Protein AF-A0A508ALG5-F1 (afdb_monomer)

Radius of gyration: 33.24 Å; Cα contacts (8 Å, |Δi|>4): 128; chains: 1; bounding box: 52×102×68 Å

InterPro domains:
  IPR032301 Protein of unknown function DUF4844 [PF16133] (81-193)
  IPR038360 DUF4844 superfamily [G3DSA:1.20.1480.40] (72-194)

Sequence (194 aa):
MATVVACMAWTPLVLPCPDPVSAWLIEAVWRRGRSPFHHSSRSRFAARLVPVPDLMRTTLLVALFFAALLAMREGVAMEQADAPTALARFVGKDHFAEDPDGLYGGMKDPEVRAELNASVTSAADALGRARASGASDDEVLKLFQSALRSVDRDALDTEDAERVATVFEQVLEAAGLESSGGALNDWMYGFDPG

Organism: NCBI:txid1706195

Secondary structure (DSSP, 8-state):
--------------PPPPPTTSTTSSSSSS---------------------HHHHHHHHHHHHHHHHHHHHTTTT----PPPHHHHHGGGTT--TTS--TTSS----S-HHHHHHHHHHHHHHHHHHHHHHHTT--HHHHHHHHHHHHTTS-STTS-HHHHHHHHHHHHHHHHHTT-S--TTHHHHHHHSS---

Nearest PDB structures (foldseek):
  4l3u-assembly1_A  TM=9.017E-01  e=8.665E-07  Acinetobacter baumannii AYE
  8uhe-assembly1_N  TM=4.243E-01  e=1.241E+00  Synechococcus sp. PCC 7335
  7scc-assembly1_AZ  TM=3.328E-01  e=1.378E+00  Synechocystis sp. PCC 6803 substr. Kazusa
  6kgx-assembly1_DH  TM=3.242E-01  e=1.530E+00  Porphyridium purpureum
  6yx7-assembly1_LLL  TM=3.618E-01  e=2.094E+00  Nostoc sp. WR13

Solvent-accessible surface area (backbone atoms only — not comparable to full-atom values): 12461 Å² total; per-residue (Å²): 136,83,89,82,84,85,85,78,83,88,77,80,84,80,77,84,80,82,75,88,79,78,84,78,82,79,86,85,83,84,86,86,84,81,85,90,86,91,81,91,78,93,72,85,76,75,76,77,73,74,59,69,72,58,56,56,51,50,51,50,52,51,52,50,49,52,50,49,53,59,59,62,61,76,74,72,72,80,77,72,64,54,36,41,65,43,21,54,73,46,51,91,46,77,83,48,53,57,38,92,91,59,86,50,78,34,59,81,51,66,64,61,39,51,52,52,36,50,49,51,21,51,41,30,52,52,48,19,52,38,50,73,72,67,53,51,68,72,58,44,46,53,53,49,49,54,47,57,69,69,54,69,56,88,84,42,58,70,70,60,43,52,49,50,51,54,54,52,51,54,49,38,51,28,62,70,44,94,67,71,83,48,46,62,43,31,61,75,71,75,50,62,90,125

Mean predicted aligned error: 17.34 Å

Structure (mmCIF, N/CA/C/O backbone):
data_AF-A0A508ALG5-F1
#
_entry.id   AF-A0A508ALG5-F1
#
loop_
_atom_site.group_PDB
_atom_site.id
_atom_site.type_symbol
_atom_site.label_atom_id
_atom_site.label_alt_id
_atom_site.label_comp_id
_atom_site.label_asym_id
_atom_site.label_entity_id
_atom_site.label_seq_id
_atom_site.pdbx_PDB_ins_code
_atom_site.Cartn_x
_atom_site.Cartn_y
_atom_site.Cartn_z
_atom_site.occupancy
_atom_site.B_iso_or_equiv
_atom_site.auth_seq_id
_atom_site.auth_comp_id
_atom_site.auth_asym_id
_atom_site.auth_atom_id
_atom_site.pdbx_PDB_model_num
ATOM 1 N N . MET A 1 1 ? -9.525 -27.877 50.402 1.00 39.41 1 MET A N 1
ATOM 2 C CA . MET A 1 1 ? -8.111 -27.512 50.626 1.00 39.41 1 MET A CA 1
ATOM 3 C C . MET A 1 1 ? -7.805 -26.287 49.780 1.00 39.41 1 MET A C 1
ATOM 5 O O . MET A 1 1 ? -8.103 -26.321 48.598 1.00 39.41 1 MET A O 1
ATOM 9 N N . ALA A 1 2 ? -7.271 -25.249 50.431 1.00 39.75 2 ALA A N 1
ATOM 10 C CA . ALA A 1 2 ? -6.664 -24.022 49.896 1.00 39.75 2 ALA A CA 1
ATOM 11 C C . ALA A 1 2 ? -7.529 -23.057 49.053 1.00 39.75 2 ALA A C 1
ATOM 13 O O . ALA A 1 2 ? -7.533 -23.062 47.829 1.00 39.75 2 ALA A O 1
ATOM 14 N N . THR A 1 3 ? -8.179 -22.154 49.783 1.00 37.34 3 THR A N 1
ATOM 15 C CA . THR A 1 3 ? -8.504 -20.766 49.431 1.00 37.34 3 THR A CA 1
ATOM 16 C C . THR A 1 3 ? -7.246 -19.986 49.027 1.00 37.34 3 THR A C 1
ATOM 18 O O . THR A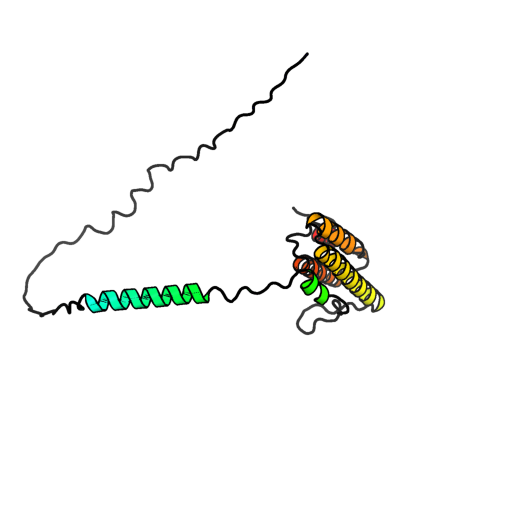 1 3 ? -6.285 -20.017 49.789 1.00 37.34 3 THR A O 1
ATOM 21 N N . VAL A 1 4 ? -7.283 -19.199 47.944 1.00 38.84 4 VAL A N 1
ATOM 22 C CA . VAL A 1 4 ? -6.571 -17.906 47.868 1.00 38.84 4 VAL A CA 1
ATOM 23 C C . VAL A 1 4 ? -7.436 -16.921 47.081 1.00 38.84 4 VAL A C 1
ATOM 25 O O . VAL A 1 4 ? -7.570 -16.996 45.865 1.00 38.84 4 VAL A O 1
ATOM 28 N N . VAL A 1 5 ? -8.050 -16.010 47.830 1.00 41.00 5 VAL A N 1
ATOM 29 C CA . VAL A 1 5 ? -8.663 -14.769 47.358 1.00 41.00 5 VAL A CA 1
ATOM 30 C C . VAL A 1 5 ? -7.528 -13.764 47.179 1.00 41.00 5 VAL A C 1
ATOM 32 O O . VAL A 1 5 ? -6.850 -13.441 48.152 1.00 41.00 5 VAL A O 1
ATOM 35 N N . ALA A 1 6 ? -7.308 -13.274 45.961 1.00 39.19 6 ALA A N 1
ATOM 36 C CA . ALA A 1 6 ? -6.403 -12.157 45.711 1.00 39.19 6 ALA A CA 1
ATOM 37 C C . ALA A 1 6 ? -7.216 -10.857 45.625 1.00 39.19 6 ALA A C 1
ATOM 39 O O . ALA A 1 6 ? -7.714 -10.474 44.570 1.00 39.19 6 ALA A O 1
ATOM 40 N N . CYS A 1 7 ? -7.354 -10.192 46.773 1.00 35.34 7 CYS A N 1
ATOM 41 C CA . CYS A 1 7 ? -7.612 -8.759 46.846 1.00 35.34 7 CYS A CA 1
ATOM 42 C C . CYS A 1 7 ? -6.318 -8.010 46.494 1.00 35.34 7 CYS A C 1
ATOM 44 O O . CYS A 1 7 ? -5.328 -8.139 47.210 1.00 35.34 7 CYS A O 1
ATOM 46 N N . MET A 1 8 ? -6.336 -7.185 45.451 1.00 36.69 8 MET A N 1
ATOM 47 C CA . MET A 1 8 ? -5.391 -6.077 45.259 1.00 36.69 8 MET A CA 1
ATOM 48 C C . MET A 1 8 ? -6.242 -4.854 44.899 1.00 36.69 8 MET A C 1
ATOM 50 O O . MET A 1 8 ? -6.849 -4.795 43.838 1.00 36.69 8 MET A O 1
ATOM 54 N N . ALA A 1 9 ? -6.635 -4.074 45.905 1.00 39.91 9 ALA A N 1
ATOM 55 C CA . ALA A 1 9 ? -5.954 -2.846 46.320 1.00 39.91 9 ALA A CA 1
ATOM 56 C C . ALA A 1 9 ? -5.929 -1.791 45.199 1.00 39.91 9 ALA A C 1
ATOM 58 O O . ALA A 1 9 ? -4.975 -1.678 44.440 1.00 39.91 9 ALA A O 1
ATOM 59 N N . TRP A 1 10 ? -7.008 -1.007 45.138 1.00 34.75 10 TRP A N 1
ATOM 60 C CA . TRP A 1 10 ? -7.044 0.289 44.468 1.00 34.75 10 TRP A CA 1
ATOM 61 C C . TRP A 1 10 ? -6.147 1.268 45.234 1.00 34.75 10 TRP A C 1
ATOM 63 O O . TRP A 1 10 ? -6.443 1.622 46.376 1.00 34.75 10 TRP A O 1
ATOM 73 N N . THR A 1 11 ? -5.057 1.712 44.618 1.00 44.62 11 THR A N 1
ATOM 74 C CA . THR A 1 11 ? -4.249 2.845 45.077 1.00 44.62 11 THR A CA 1
ATOM 75 C C . THR A 1 11 ? -4.751 4.124 44.401 1.00 44.62 11 THR A C 1
ATOM 77 O O . THR A 1 11 ? -4.656 4.241 43.180 1.00 44.62 11 THR A O 1
ATOM 80 N N . PRO A 1 12 ? -5.291 5.110 45.140 1.00 47.50 12 PRO A N 1
ATOM 81 C CA . PRO A 1 12 ? -5.581 6.415 44.562 1.00 47.50 12 PRO A CA 1
ATOM 82 C C . PRO A 1 12 ? -4.270 7.178 44.330 1.00 47.50 12 PRO A C 1
ATOM 84 O O . PRO A 1 12 ? -3.493 7.391 45.264 1.00 47.50 12 PRO A O 1
ATOM 87 N N . LEU A 1 13 ? -4.028 7.598 43.084 1.00 46.09 13 LEU A N 1
ATOM 88 C CA . LEU A 1 13 ? -2.988 8.571 42.756 1.00 46.09 13 LEU A CA 1
ATOM 89 C C . LEU A 1 13 ? -3.284 9.884 43.495 1.00 46.09 13 LEU A C 1
ATOM 91 O O . LEU A 1 13 ? -4.241 10.595 43.188 1.00 46.09 13 LEU A O 1
ATOM 95 N N . VAL A 1 14 ? -2.442 10.196 44.476 1.00 52.28 14 VAL A N 1
ATOM 96 C CA . VAL A 1 14 ? -2.377 11.497 45.138 1.00 52.28 14 VAL A CA 1
ATOM 97 C C . VAL A 1 14 ? -1.704 12.470 44.170 1.00 52.28 14 VAL A C 1
ATOM 99 O O . VAL A 1 14 ? -0.511 12.357 43.901 1.00 52.28 14 VAL A O 1
ATOM 102 N N . LEU A 1 15 ? -2.476 13.411 43.627 1.00 51.50 15 LEU A N 1
ATOM 103 C CA . LEU A 1 15 ? -1.937 14.553 42.890 1.00 51.50 15 LEU A CA 1
ATOM 104 C C . LEU A 1 15 ? -1.218 15.498 43.871 1.00 51.50 15 LEU A C 1
ATOM 106 O O . LEU A 1 15 ? -1.774 15.799 44.932 1.00 51.50 15 LEU A O 1
ATOM 110 N N . PRO A 1 16 ? -0.006 15.984 43.548 1.00 54.50 16 PRO A N 1
ATOM 111 C CA . PRO A 1 16 ? 0.695 16.946 44.385 1.00 54.50 16 PRO A CA 1
ATOM 112 C C . PRO A 1 16 ? -0.022 18.304 44.381 1.00 54.50 16 PRO A C 1
ATOM 114 O O . PRO A 1 16 ? -0.425 18.826 43.343 1.00 54.50 16 PRO A O 1
ATOM 117 N N . CYS A 1 17 ? -0.175 18.863 45.580 1.00 45.59 17 CYS A N 1
ATOM 118 C CA . CYS A 1 17 ? -0.710 20.196 45.835 1.00 45.59 17 CYS A CA 1
ATOM 119 C C . CYS A 1 17 ? 0.234 21.262 45.237 1.00 45.59 17 CYS A C 1
ATOM 121 O O . CYS A 1 17 ? 1.445 21.152 45.438 1.00 45.59 17 CYS A O 1
ATOM 123 N N . PRO A 1 18 ? -0.263 22.288 44.526 1.00 53.19 18 PRO A N 1
ATOM 124 C CA . PRO A 1 18 ? 0.585 23.378 44.057 1.00 53.19 18 PRO A CA 1
ATOM 125 C C . PRO A 1 18 ? 1.029 24.282 45.221 1.00 53.19 18 PRO A C 1
ATOM 127 O O . PRO A 1 18 ? 0.215 24.723 46.033 1.00 53.19 18 PRO A O 1
ATOM 130 N N . ASP A 1 19 ? 2.334 24.560 45.278 1.00 50.03 19 ASP A N 1
ATOM 131 C CA . ASP A 1 19 ? 2.987 25.442 46.253 1.00 50.03 19 ASP A CA 1
ATOM 132 C C . ASP A 1 19 ? 2.432 26.887 46.233 1.00 50.03 19 ASP A C 1
ATOM 134 O O . ASP A 1 19 ? 2.166 27.439 45.161 1.00 50.03 19 ASP A O 1
ATOM 138 N N . PRO A 1 20 ? 2.331 27.574 47.3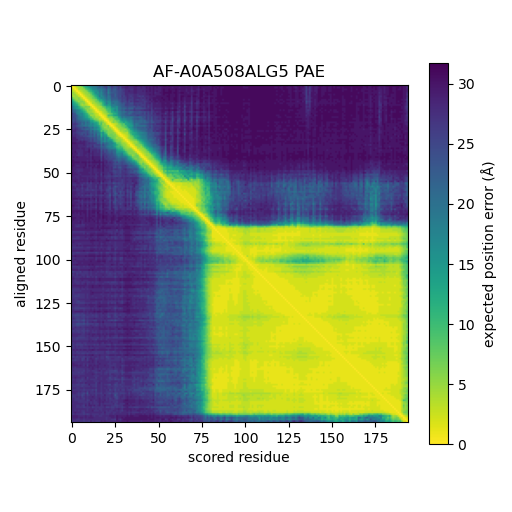90 1.00 54.03 20 PRO A N 1
ATOM 139 C CA . PRO A 1 20 ? 1.671 28.879 47.520 1.00 54.03 20 PRO A CA 1
ATOM 140 C C . PRO A 1 20 ? 2.516 30.103 47.097 1.00 54.03 20 PRO A C 1
ATOM 142 O O . PRO A 1 20 ? 2.233 31.223 47.524 1.00 54.03 20 PRO A O 1
ATOM 145 N N . VAL A 1 21 ? 3.546 29.951 46.256 1.00 53.25 21 VAL A N 1
ATOM 146 C CA . VAL A 1 21 ? 4.532 31.031 45.993 1.00 53.25 21 VAL A CA 1
ATOM 147 C C . VAL A 1 21 ? 4.315 31.787 44.666 1.00 53.25 21 VAL A C 1
ATOM 149 O O . VAL A 1 21 ? 5.018 32.747 44.369 1.00 53.25 21 VAL A O 1
ATOM 152 N N . SER A 1 22 ? 3.283 31.471 43.884 1.00 50.91 22 SER A N 1
ATOM 153 C CA . SER A 1 22 ? 2.986 32.162 42.608 1.00 50.91 22 SER A CA 1
ATOM 154 C C . SER A 1 22 ? 1.848 33.198 42.678 1.00 50.91 22 SER A C 1
ATOM 156 O O . SER A 1 22 ? 1.506 33.811 41.668 1.00 50.91 22 SER A O 1
ATOM 158 N N . ALA A 1 23 ? 1.312 33.487 43.870 1.00 45.25 23 ALA A N 1
ATOM 159 C CA . ALA A 1 23 ? 0.202 34.432 44.074 1.00 45.25 23 ALA A CA 1
ATOM 160 C C . ALA A 1 23 ? 0.605 35.921 44.241 1.00 45.25 23 ALA A C 1
ATOM 162 O O . ALA A 1 23 ? -0.246 36.745 44.566 1.00 45.25 23 ALA A O 1
ATOM 163 N N . TRP A 1 24 ? 1.871 36.300 44.017 1.00 42.25 24 TRP A N 1
ATOM 164 C CA . TRP A 1 24 ? 2.393 37.638 44.370 1.00 42.25 24 TRP A CA 1
ATOM 165 C C . TRP A 1 24 ? 2.939 38.494 43.210 1.00 42.25 24 TRP A C 1
ATOM 167 O O . TRP A 1 24 ? 3.655 39.463 43.454 1.00 42.25 24 TRP A O 1
ATOM 177 N N . LEU A 1 25 ? 2.588 38.208 41.950 1.00 40.72 25 LEU A N 1
ATOM 178 C CA . LEU A 1 25 ? 3.180 38.910 40.792 1.00 40.72 25 LEU A CA 1
ATOM 179 C C . LEU A 1 25 ? 2.199 39.606 39.828 1.00 40.72 25 LEU A C 1
ATOM 181 O O . LEU A 1 25 ? 2.563 39.872 38.687 1.00 40.72 25 LEU A O 1
ATOM 185 N N . ILE A 1 26 ? 0.989 39.977 40.278 1.00 40.00 26 ILE A N 1
ATOM 186 C CA . ILE A 1 26 ? 0.052 40.811 39.477 1.00 40.00 26 ILE A CA 1
ATOM 187 C C . ILE A 1 26 ? -0.463 42.074 40.222 1.00 40.00 26 ILE A C 1
ATOM 189 O O . ILE A 1 26 ? -1.076 42.949 39.621 1.00 40.00 26 ILE A O 1
ATOM 193 N N . GLU A 1 27 ? -0.116 42.288 41.497 1.00 39.44 27 GLU A N 1
ATOM 194 C CA . GLU A 1 27 ? -0.581 43.449 42.297 1.00 39.44 27 GLU A CA 1
ATOM 195 C C . GLU A 1 27 ? 0.350 44.691 42.275 1.00 39.44 27 GLU A C 1
ATOM 197 O O . GLU A 1 27 ? 0.218 45.590 43.103 1.00 39.44 27 GLU A O 1
ATOM 202 N N . ALA A 1 28 ? 1.288 44.805 41.324 1.00 42.00 28 ALA A N 1
ATOM 203 C CA . ALA A 1 28 ? 2.331 45.850 41.357 1.00 42.00 28 ALA A CA 1
ATOM 204 C C . ALA A 1 28 ? 2.226 46.976 40.301 1.00 42.00 28 ALA A C 1
ATOM 206 O O . ALA A 1 28 ? 3.146 47.783 40.191 1.00 42.00 28 ALA A O 1
ATOM 207 N N . VAL A 1 29 ? 1.125 47.093 39.543 1.00 45.88 29 VAL A N 1
ATOM 208 C CA . VAL A 1 29 ? 1.011 48.094 38.448 1.00 45.88 29 VAL A CA 1
ATOM 209 C C . VAL A 1 29 ? 0.006 49.234 38.714 1.00 45.88 29 VAL A C 1
ATOM 211 O O . VAL A 1 29 ? -0.039 50.190 37.948 1.00 45.88 29 VAL A O 1
ATOM 214 N N . TRP A 1 30 ? -0.748 49.245 39.824 1.00 42.19 30 TRP A N 1
ATOM 215 C CA . TRP A 1 30 ? -1.879 50.190 39.978 1.00 42.19 30 TRP A CA 1
ATOM 216 C C . TRP A 1 30 ? -1.868 51.158 41.176 1.00 42.19 30 TRP A C 1
ATOM 218 O O . TRP A 1 30 ? -2.907 51.716 41.534 1.00 42.19 30 TRP A O 1
ATOM 228 N N . ARG A 1 31 ? -0.711 51.451 41.788 1.00 45.28 31 ARG A N 1
ATOM 229 C CA . ARG A 1 31 ? -0.614 52.514 42.815 1.00 45.28 31 ARG A CA 1
ATOM 230 C C . ARG A 1 31 ? 0.615 53.410 42.667 1.00 45.28 31 ARG A C 1
ATOM 232 O O . ARG A 1 31 ? 1.579 53.271 43.411 1.00 45.28 31 ARG A O 1
ATOM 239 N N . ARG A 1 32 ? 0.530 54.423 41.801 1.00 41.50 32 ARG A N 1
ATOM 240 C CA . ARG A 1 32 ? 1.184 55.734 42.001 1.00 41.50 32 ARG A CA 1
ATOM 241 C C . ARG A 1 32 ? 0.584 56.774 41.057 1.00 41.50 32 ARG A C 1
ATOM 243 O O . ARG A 1 32 ? 0.683 56.634 39.849 1.00 41.50 32 ARG A O 1
ATOM 250 N N . GLY A 1 33 ? 0.008 57.831 41.630 1.00 35.97 33 GLY A N 1
ATOM 251 C CA . GLY A 1 33 ? -0.304 59.061 40.898 1.00 35.97 33 GLY A CA 1
ATOM 252 C C . GLY A 1 33 ? -1.623 59.721 41.293 1.00 35.97 33 GLY A C 1
ATOM 253 O O . GLY A 1 33 ? -2.580 59.680 40.530 1.00 35.97 33 GLY A O 1
ATOM 254 N N . ARG A 1 34 ? -1.685 60.367 42.466 1.00 44.44 34 ARG A N 1
ATOM 255 C CA . ARG A 1 34 ? -2.693 61.409 42.736 1.00 44.44 34 ARG A CA 1
ATOM 256 C C . ARG A 1 34 ? -2.103 62.791 42.442 1.00 44.44 34 ARG A C 1
ATOM 258 O O . ARG A 1 34 ? -1.187 63.161 43.162 1.00 44.44 34 ARG A O 1
ATOM 265 N N . SER A 1 35 ? -2.751 63.521 41.515 1.00 44.72 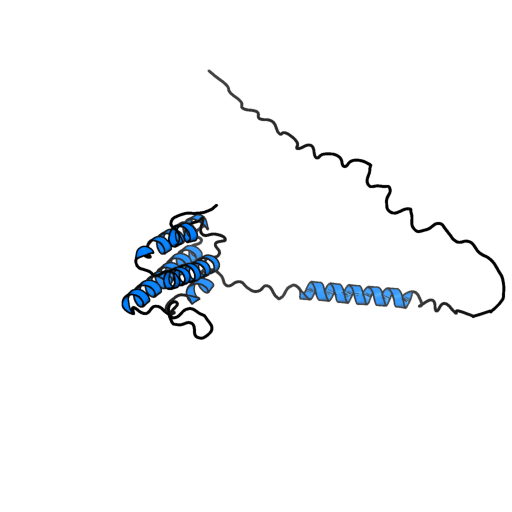35 SER A N 1
ATOM 266 C CA . SER A 1 35 ? -3.133 64.966 41.528 1.00 44.72 35 SER A CA 1
ATOM 267 C C . SER A 1 35 ? -2.031 66.036 41.757 1.00 44.72 35 SER A C 1
ATOM 269 O O . SER A 1 35 ? -0.935 65.643 42.129 1.00 44.72 35 SER A O 1
ATOM 271 N N . PRO A 1 36 ? -2.264 67.374 41.651 1.00 55.28 36 PRO A N 1
ATOM 272 C CA . PRO A 1 36 ? -3.517 68.127 41.416 1.00 55.28 36 PRO A CA 1
ATOM 273 C C . PRO A 1 36 ? -3.419 69.339 40.438 1.00 55.28 36 PRO A C 1
ATOM 275 O O . PRO A 1 36 ? -2.341 69.861 40.201 1.00 55.28 36 PRO A O 1
ATOM 278 N N . PHE A 1 37 ? -4.559 69.815 39.904 1.00 38.28 37 PHE A N 1
ATOM 279 C CA . PHE A 1 37 ? -5.080 71.208 39.959 1.00 38.28 37 PHE A CA 1
ATOM 280 C C . PHE A 1 37 ? -6.172 71.496 38.900 1.00 38.28 37 PHE A C 1
ATOM 282 O O . PHE A 1 37 ? -6.220 70.904 37.828 1.00 38.28 37 PHE A O 1
ATOM 289 N N . HIS A 1 38 ? -7.078 72.402 39.284 1.00 41.72 38 HIS A N 1
ATOM 290 C CA . HIS A 1 38 ? -8.338 72.835 38.665 1.00 41.72 38 HIS A CA 1
ATOM 291 C C . HIS A 1 38 ? -8.216 73.560 37.307 1.00 41.72 38 HIS A C 1
ATOM 293 O O . HIS A 1 38 ? -7.408 74.472 37.196 1.00 41.72 38 HIS A O 1
ATOM 299 N N . HIS A 1 39 ? -9.151 73.325 36.370 1.00 36.94 39 HIS A N 1
ATOM 300 C CA . HIS A 1 39 ? -10.143 74.335 35.943 1.00 36.94 39 HIS A CA 1
ATOM 301 C C . HIS A 1 39 ? -11.212 73.764 34.993 1.00 36.94 39 HIS A C 1
ATOM 303 O O . HIS A 1 39 ? -11.038 72.756 34.318 1.00 36.94 39 HIS A O 1
ATOM 309 N N . SER A 1 40 ?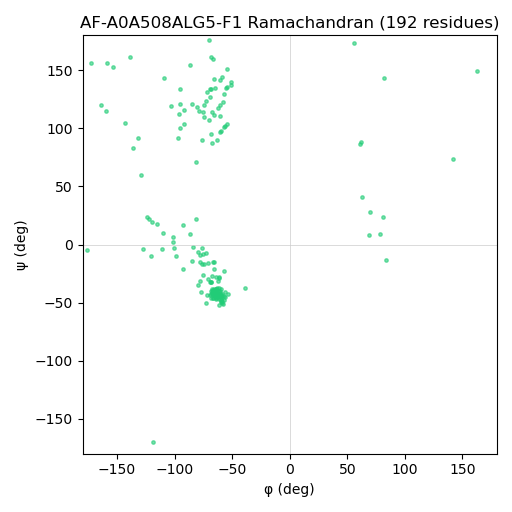 -12.350 74.449 34.996 1.00 46.16 40 SER A N 1
ATOM 310 C CA . SER A 1 40 ? -13.611 74.186 34.308 1.00 46.16 40 SER A CA 1
ATOM 311 C C . SER A 1 40 ? -13.533 73.919 32.801 1.00 46.16 40 SER A C 1
ATOM 313 O O . SER A 1 40 ? -12.937 74.704 32.069 1.00 46.16 40 SER A O 1
ATOM 315 N N . SER A 1 41 ? -14.330 72.959 32.324 1.00 44.53 41 SER A N 1
ATOM 316 C CA . SER A 1 41 ? -15.074 73.067 31.060 1.00 44.53 41 SER A CA 1
ATOM 317 C C . SER A 1 41 ? -16.234 72.076 31.064 1.00 44.53 41 SER A C 1
ATOM 319 O O . SER A 1 41 ? -16.053 70.865 31.125 1.00 44.53 41 SER A O 1
ATOM 321 N N . ARG A 1 42 ? -17.454 72.615 31.040 1.00 51.81 42 ARG A N 1
ATOM 322 C CA . ARG A 1 42 ? -18.697 71.863 30.873 1.00 51.81 42 ARG A CA 1
ATOM 323 C C . ARG A 1 42 ? -18.741 71.294 29.450 1.00 51.81 42 ARG A C 1
ATOM 325 O O . ARG A 1 42 ? -19.198 71.984 28.545 1.00 51.81 42 ARG A O 1
ATOM 332 N N . SER A 1 43 ? -18.324 70.050 29.248 1.00 51.62 43 SER A N 1
ATOM 333 C CA . SER A 1 43 ? -18.728 69.272 28.075 1.00 51.62 43 SER A CA 1
ATOM 334 C C . SER A 1 43 ? -19.909 68.393 28.475 1.00 51.62 43 SER A C 1
ATOM 336 O O . SER A 1 43 ? -19.815 67.498 29.313 1.00 51.62 43 SER A O 1
ATOM 338 N N . ARG A 1 44 ? -21.077 68.698 27.908 1.00 52.88 44 ARG A N 1
ATOM 339 C CA . ARG A 1 44 ? -22.244 67.819 27.971 1.00 52.88 44 ARG A CA 1
ATOM 340 C C . ARG A 1 44 ? -21.917 66.573 27.148 1.00 52.88 44 ARG A C 1
ATOM 342 O O . ARG A 1 44 ? -22.229 66.525 25.964 1.00 52.88 44 ARG A O 1
ATOM 349 N N . PHE A 1 45 ? -21.300 65.568 27.758 1.00 44.31 45 PHE A N 1
ATOM 350 C CA . PHE A 1 45 ? -21.391 64.214 27.233 1.00 44.31 45 PHE A CA 1
ATOM 351 C C . PHE A 1 45 ? -22.777 63.699 27.600 1.00 44.31 45 PHE A C 1
ATOM 353 O O . PHE A 1 45 ? -23.005 63.163 28.681 1.00 44.31 45 PHE A O 1
ATOM 360 N N . ALA A 1 46 ? -23.734 63.935 26.703 1.00 50.19 46 ALA A N 1
ATOM 361 C CA . ALA A 1 46 ? -24.942 63.138 26.674 1.00 50.19 46 ALA A CA 1
ATOM 362 C C . ALA A 1 46 ? -24.492 61.694 26.432 1.00 50.19 46 ALA A C 1
ATOM 364 O O . ALA A 1 46 ? -24.191 61.313 25.301 1.00 50.19 46 ALA A O 1
ATOM 365 N N . ALA A 1 47 ? -24.390 60.908 27.503 1.00 50.78 47 ALA A N 1
ATOM 366 C CA . ALA A 1 47 ? -24.392 59.465 27.389 1.00 50.78 47 ALA A CA 1
ATOM 367 C C . ALA A 1 47 ? -25.702 59.120 26.678 1.00 50.78 47 ALA A C 1
ATOM 369 O O . ALA A 1 47 ? -26.780 59.192 27.271 1.00 50.78 47 ALA A O 1
ATOM 370 N N . ARG A 1 48 ? -25.624 58.838 25.373 1.00 56.28 48 ARG A N 1
ATOM 371 C CA . ARG A 1 48 ? -26.703 58.160 24.662 1.00 56.28 48 ARG A CA 1
ATOM 372 C C . ARG A 1 48 ? -26.806 56.788 25.310 1.00 56.28 48 ARG A C 1
ATOM 374 O O . ARG A 1 48 ? -26.113 55.855 24.923 1.00 56.28 48 ARG A O 1
ATOM 381 N N . LEU A 1 49 ? -27.632 56.709 26.347 1.00 55.59 49 LEU A N 1
ATOM 382 C CA . LEU A 1 49 ? -28.197 55.465 26.827 1.00 55.59 49 LEU A CA 1
ATOM 383 C C . LEU A 1 49 ? -28.912 54.875 25.615 1.00 55.59 49 LEU A C 1
ATOM 385 O O . LEU A 1 49 ? -29.957 55.380 25.204 1.00 55.59 49 LEU A O 1
ATOM 389 N N . VAL A 1 50 ? -28.289 53.886 24.975 1.00 53.50 50 VAL A N 1
ATOM 390 C CA . VAL A 1 50 ? -28.979 53.090 23.966 1.00 53.50 50 VAL A CA 1
ATOM 391 C C . VAL A 1 50 ? -30.190 52.499 24.690 1.00 53.50 50 VAL A C 1
ATOM 393 O O . VAL A 1 50 ? -30.012 51.895 25.752 1.00 53.50 50 VAL A O 1
ATOM 396 N N . PRO A 1 51 ? -31.419 52.748 24.217 1.00 58.72 51 PRO A N 1
ATOM 397 C CA . PRO A 1 51 ? -32.607 52.276 24.902 1.00 58.72 51 PRO A CA 1
ATOM 398 C C . PRO A 1 51 ? -32.522 50.749 25.046 1.00 58.72 51 PRO A C 1
ATOM 400 O O . PRO A 1 51 ? -32.265 50.039 24.079 1.00 58.72 51 PRO A O 1
ATOM 403 N N . VAL A 1 52 ? -32.741 50.249 26.267 1.00 55.91 52 VAL A N 1
ATOM 404 C CA . VAL A 1 52 ? -32.740 48.821 26.651 1.00 55.91 52 VAL A CA 1
ATOM 405 C C . VAL A 1 52 ? -33.372 47.861 25.612 1.00 55.91 52 VAL A C 1
ATOM 407 O O . VAL A 1 52 ? -32.807 46.781 25.418 1.00 55.91 52 VAL A O 1
ATOM 410 N N . PRO A 1 53 ? -34.463 48.201 24.881 1.00 56.31 53 PRO A N 1
ATOM 411 C CA . PRO A 1 53 ? -34.997 47.330 23.825 1.00 56.31 53 PRO A CA 1
ATOM 412 C C . PRO A 1 53 ? -34.041 47.043 22.651 1.00 56.31 53 PRO A C 1
ATOM 414 O O . PRO A 1 53 ? -34.136 45.966 22.058 1.00 56.31 53 PRO A O 1
ATOM 417 N N . ASP A 1 54 ? -33.111 47.943 22.322 1.00 57.59 54 ASP A N 1
ATOM 418 C CA . ASP A 1 54 ? -32.160 47.733 21.219 1.00 57.59 54 ASP A CA 1
ATOM 419 C C . ASP A 1 54 ? -31.016 46.795 21.616 1.00 57.59 54 ASP A C 1
ATOM 421 O O . ASP A 1 54 ? -30.543 46.008 20.791 1.00 57.59 54 ASP A O 1
ATOM 425 N N . LEU A 1 55 ? -30.619 46.793 22.893 1.00 61.38 55 LEU A N 1
ATOM 426 C CA . LEU A 1 55 ? -29.605 45.865 23.390 1.00 61.38 55 LEU A CA 1
ATOM 427 C C . LEU A 1 55 ? -30.134 44.426 23.397 1.00 61.38 55 LEU A C 1
ATOM 429 O O . LEU A 1 55 ? -29.422 43.532 22.944 1.00 61.38 55 LEU A O 1
ATOM 433 N N . MET A 1 56 ? -31.385 44.214 23.832 1.00 70.75 56 MET A N 1
ATOM 434 C CA . MET A 1 56 ? -32.033 42.891 23.842 1.00 70.75 56 MET A CA 1
ATOM 435 C C . MET A 1 56 ? -32.260 42.346 22.429 1.00 70.75 56 MET A C 1
ATOM 437 O O . MET A 1 56 ? -32.040 41.163 22.186 1.00 70.75 56 MET A O 1
ATOM 441 N N . ARG A 1 57 ? -32.645 43.200 21.471 1.00 74.06 57 ARG A N 1
ATOM 442 C CA . ARG A 1 57 ? -32.752 42.801 20.058 1.00 74.06 57 ARG A CA 1
ATOM 443 C C . ARG A 1 57 ? -31.403 42.427 19.469 1.00 74.06 57 ARG A C 1
ATOM 445 O O . ARG A 1 57 ? -31.305 41.407 18.801 1.00 74.06 57 ARG A O 1
ATOM 452 N N . THR A 1 58 ? -30.368 43.212 19.743 1.00 74.50 58 THR A N 1
ATOM 453 C CA . THR A 1 58 ? -29.023 42.927 19.231 1.00 74.50 58 THR A CA 1
ATOM 454 C C . THR A 1 58 ? -28.469 41.638 19.836 1.00 74.50 58 THR A C 1
ATOM 456 O O . THR A 1 58 ? -27.933 40.811 19.106 1.00 74.50 58 THR A O 1
ATOM 459 N N . THR A 1 59 ? -28.667 41.401 21.138 1.00 78.88 59 THR A N 1
ATOM 460 C CA . THR A 1 59 ? -28.274 40.124 21.766 1.00 78.88 59 THR A CA 1
ATOM 461 C C . THR A 1 59 ? -29.073 38.946 21.222 1.00 78.88 59 THR A C 1
ATOM 463 O O . THR A 1 59 ? -28.477 37.908 20.952 1.00 78.88 59 THR A O 1
ATOM 466 N N . LEU A 1 60 ? -30.381 39.100 20.993 1.00 83.31 60 LEU A N 1
ATOM 467 C CA . LEU A 1 60 ? -31.200 38.050 20.386 1.00 83.31 60 LEU A CA 1
ATOM 468 C C . LEU A 1 60 ? -30.751 37.747 18.949 1.00 83.31 60 LEU A C 1
ATOM 470 O O . LEU A 1 60 ? -30.619 36.586 18.590 1.00 83.31 60 LEU A O 1
ATOM 474 N N . LEU A 1 61 ? -30.471 38.770 18.137 1.00 84.94 61 LEU A N 1
ATOM 475 C CA . LEU A 1 61 ? -30.003 38.600 16.759 1.00 84.94 61 LEU A CA 1
ATOM 476 C C . LEU A 1 61 ? -28.620 37.948 16.700 1.00 84.94 61 LEU A C 1
ATOM 478 O O . LEU A 1 61 ? -28.409 37.062 15.878 1.00 84.94 61 LEU A O 1
ATOM 482 N N . VAL A 1 62 ? -27.701 38.328 17.590 1.00 85.06 62 VAL A N 1
ATOM 483 C CA . VAL A 1 62 ? -26.379 37.692 17.692 1.00 85.06 62 VAL A CA 1
ATOM 484 C C . VAL A 1 62 ? -26.509 36.242 18.159 1.00 85.06 62 VAL A C 1
ATOM 486 O O . VAL A 1 62 ? -25.874 35.366 17.580 1.00 85.06 62 VAL A O 1
ATOM 489 N N . ALA A 1 63 ? -27.361 35.962 19.149 1.00 85.88 63 ALA A N 1
ATOM 490 C CA . ALA A 1 63 ? -27.612 34.601 19.620 1.00 85.88 63 ALA A CA 1
ATOM 491 C C . ALA A 1 63 ? -28.270 33.728 18.539 1.00 85.88 63 ALA A C 1
ATOM 493 O O . ALA A 1 63 ? -27.868 32.583 18.359 1.00 85.88 63 ALA A O 1
ATOM 494 N N . LEU A 1 64 ? -29.230 34.270 17.782 1.00 86.06 64 LEU A N 1
ATOM 495 C CA . LEU A 1 64 ? -29.878 33.581 16.662 1.00 86.06 64 LEU A CA 1
ATOM 496 C C . LEU A 1 64 ? -28.910 33.347 15.501 1.00 86.06 64 LEU A C 1
ATOM 498 O O . LEU A 1 64 ? -28.922 32.270 14.916 1.00 86.06 64 LEU A O 1
ATOM 502 N N . PHE A 1 65 ? -28.044 34.312 15.193 1.00 83.75 65 PHE A N 1
ATOM 503 C CA . PHE A 1 65 ? -26.992 34.145 14.193 1.00 83.75 65 PHE A CA 1
ATOM 504 C C . PHE A 1 65 ? -25.983 33.074 14.620 1.00 83.75 65 PHE A C 1
ATOM 506 O O . PHE A 1 65 ? -25.638 32.208 13.825 1.00 83.75 65 PHE A O 1
ATOM 513 N N . PHE A 1 66 ? -25.563 33.068 15.888 1.00 81.25 66 PHE A N 1
ATOM 514 C CA . PHE A 1 66 ? -24.652 32.052 16.415 1.00 81.25 66 PHE A CA 1
ATOM 515 C C . PHE A 1 66 ? -25.301 30.659 16.458 1.00 81.25 66 PHE A C 1
ATOM 517 O O . PHE A 1 66 ? -24.667 29.676 16.090 1.00 81.25 66 PHE A O 1
ATOM 524 N N . ALA A 1 67 ? -26.581 30.568 16.828 1.00 82.62 67 ALA A N 1
ATOM 525 C CA . ALA A 1 67 ? -27.354 29.328 16.758 1.00 82.62 67 ALA A CA 1
ATOM 526 C C . ALA A 1 67 ? -27.530 28.840 15.310 1.00 82.62 67 ALA A C 1
ATOM 528 O O . ALA A 1 67 ? -27.414 27.646 15.058 1.00 82.62 67 ALA A O 1
ATOM 529 N N . ALA A 1 68 ? -27.735 29.748 14.350 1.00 79.75 68 ALA A N 1
ATOM 530 C CA . ALA A 1 68 ? -27.777 29.415 12.929 1.00 79.75 68 ALA A CA 1
ATOM 531 C C . ALA A 1 68 ? -26.409 28.938 12.409 1.00 79.75 68 ALA A C 1
ATOM 533 O O . ALA A 1 68 ? -26.360 27.968 11.662 1.00 79.75 68 ALA A O 1
ATOM 534 N N . LEU A 1 69 ? -25.298 29.545 12.847 1.00 75.81 69 LEU A N 1
ATOM 535 C CA . LEU A 1 69 ? -23.943 29.071 12.531 1.00 75.81 69 LEU A CA 1
ATOM 536 C C . LEU A 1 69 ? -23.665 27.677 13.114 1.00 75.81 69 LEU A C 1
ATOM 538 O O . LEU A 1 69 ? -23.052 26.849 12.448 1.00 75.81 69 LEU A O 1
ATOM 542 N N . LEU A 1 70 ? -24.128 27.404 14.338 1.00 73.94 70 LEU A N 1
ATOM 543 C CA . LEU A 1 70 ? -24.022 26.077 14.951 1.00 73.94 70 LEU A CA 1
ATOM 544 C C . LEU A 1 70 ? -24.905 25.046 14.234 1.00 73.94 70 LEU A C 1
ATOM 546 O O . LEU A 1 70 ? -24.454 23.927 14.022 1.00 73.94 70 LEU A O 1
ATOM 550 N N . ALA A 1 71 ? -26.109 25.426 13.798 1.00 71.00 71 ALA A N 1
ATOM 551 C CA . ALA A 1 71 ? -26.996 24.560 13.019 1.00 71.00 71 ALA A CA 1
ATOM 552 C C . ALA A 1 71 ? -26.461 24.289 11.600 1.00 71.00 71 ALA A C 1
ATOM 554 O O . ALA A 1 71 ? -26.643 23.200 11.071 1.00 71.00 71 ALA A O 1
ATOM 555 N N . MET A 1 72 ? -25.745 25.243 10.993 1.00 69.94 72 MET A N 1
ATOM 556 C CA . MET A 1 72 ? -25.073 25.055 9.698 1.00 69.94 72 MET A CA 1
ATOM 557 C C . MET A 1 72 ? -23.790 24.216 9.779 1.00 69.94 72 MET A C 1
ATOM 559 O O . MET A 1 72 ? -23.234 23.852 8.744 1.00 69.94 72 MET A O 1
ATOM 563 N N . ARG A 1 73 ? -23.311 23.891 10.986 1.00 61.84 73 ARG A N 1
ATOM 564 C CA . ARG A 1 73 ? -22.146 23.018 11.186 1.00 61.84 73 ARG A CA 1
ATOM 565 C C . ARG A 1 73 ? -22.476 21.534 10.962 1.00 61.84 73 ARG A C 1
ATOM 567 O O . ARG A 1 73 ? -21.563 20.744 10.733 1.00 61.84 73 ARG A O 1
ATOM 574 N N . GLU A 1 74 ? -23.7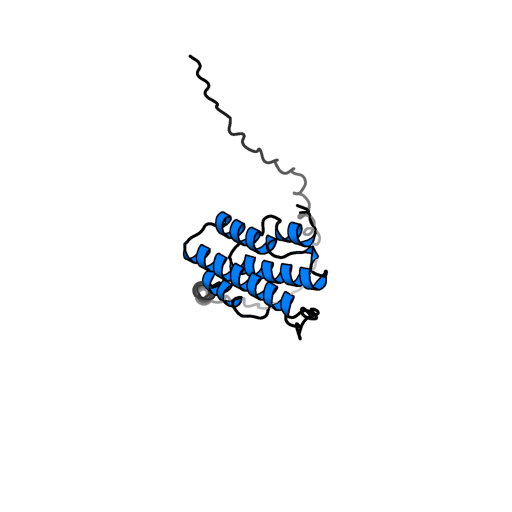53 21.159 10.960 1.00 57.78 74 GLU A N 1
ATOM 575 C CA . GLU A 1 74 ? -24.221 19.824 10.574 1.00 57.78 74 GLU A CA 1
ATOM 576 C C . GLU A 1 74 ? -24.317 19.717 9.042 1.00 57.78 74 GLU A C 1
ATOM 578 O O . GLU A 1 74 ? -25.401 19.743 8.468 1.00 57.78 74 GLU A O 1
ATOM 583 N N . GLY A 1 75 ? -23.184 19.672 8.336 1.00 54.91 75 GLY A N 1
ATOM 584 C CA . GLY A 1 75 ? -23.253 19.582 6.869 1.00 54.91 75 GLY A CA 1
ATOM 585 C C . GLY A 1 75 ? -21.954 19.448 6.088 1.00 54.91 75 GLY A C 1
ATOM 586 O O . GLY A 1 75 ? -22.009 19.257 4.879 1.00 54.91 75 GLY A O 1
ATOM 587 N N . VAL A 1 76 ? -20.791 19.506 6.736 1.00 46.16 76 VAL A N 1
ATOM 588 C CA . VAL A 1 76 ? -19.521 19.148 6.086 1.00 46.16 76 VAL A CA 1
ATOM 589 C C . VAL A 1 76 ? -18.789 18.152 6.973 1.00 46.16 76 VAL A C 1
ATOM 591 O O . VAL A 1 76 ? -17.687 18.396 7.455 1.00 46.16 76 VAL A O 1
ATOM 594 N N . ALA A 1 77 ? -19.425 17.009 7.226 1.00 45.50 77 ALA A N 1
ATOM 595 C CA . ALA A 1 77 ? -18.623 15.811 7.380 1.00 45.50 77 ALA A CA 1
ATOM 596 C C . ALA A 1 77 ? -18.016 15.578 5.994 1.00 45.50 77 ALA A C 1
ATOM 598 O O . ALA A 1 77 ? -18.750 15.322 5.041 1.00 45.50 77 ALA A O 1
ATOM 599 N N . MET A 1 78 ? -16.698 15.748 5.851 1.00 43.22 78 MET A N 1
ATOM 600 C CA . MET A 1 78 ? -16.001 15.039 4.786 1.00 43.22 78 MET A CA 1
ATOM 601 C C . MET A 1 78 ? -16.357 13.574 5.001 1.00 43.22 78 MET A C 1
ATOM 603 O O . MET A 1 78 ? -15.899 12.967 5.966 1.00 43.22 78 MET A O 1
ATOM 607 N N . GLU A 1 79 ? -17.261 13.059 4.177 1.00 47.38 79 GLU A N 1
ATOM 608 C CA . GLU A 1 79 ? -17.566 11.644 4.123 1.00 47.38 79 GLU A CA 1
ATOM 609 C C . GLU A 1 79 ? -16.256 10.967 3.727 1.00 47.38 79 GLU A C 1
ATOM 611 O O . GLU A 1 79 ? -15.843 11.002 2.567 1.00 47.38 79 GLU A O 1
ATOM 616 N N . GLN A 1 80 ? -15.512 10.475 4.721 1.00 56.09 80 GLN A N 1
ATOM 617 C CA . GLN A 1 80 ? -14.410 9.579 4.435 1.00 56.09 80 GLN A CA 1
ATOM 618 C C . GLN A 1 80 ? -15.049 8.368 3.779 1.00 56.09 80 GLN A C 1
ATOM 620 O O . GLN A 1 80 ? -15.929 7.738 4.368 1.00 56.09 80 GLN A O 1
ATOM 625 N N . ALA A 1 81 ? -14.667 8.120 2.526 1.00 70.44 81 ALA A N 1
ATOM 626 C CA . ALA A 1 81 ? -15.135 6.959 1.796 1.00 70.44 81 ALA A CA 1
ATOM 627 C C . ALA A 1 81 ? -14.908 5.719 2.665 1.00 70.44 81 ALA A C 1
ATOM 629 O O . ALA A 1 81 ? -13.853 5.592 3.293 1.00 70.44 81 ALA A O 1
ATOM 630 N N . ASP A 1 82 ? -15.893 4.821 2.711 1.00 90.12 82 ASP A N 1
ATOM 631 C CA . ASP A 1 82 ? -15.706 3.546 3.392 1.00 90.12 82 ASP A CA 1
ATOM 632 C C . ASP A 1 82 ? -14.459 2.826 2.845 1.00 90.12 82 ASP A C 1
ATOM 634 O O . ASP A 1 82 ? -14.059 3.018 1.692 1.00 90.12 82 ASP A O 1
ATOM 638 N N . ALA A 1 83 ? -13.808 2.019 3.687 1.00 94.12 83 ALA A N 1
ATOM 639 C CA . ALA A 1 83 ? -12.535 1.395 3.332 1.00 94.12 83 ALA A CA 1
ATOM 640 C C . ALA A 1 83 ? -12.581 0.598 2.007 1.00 94.12 83 ALA A C 1
ATOM 642 O O . ALA A 1 83 ? -11.662 0.750 1.201 1.00 94.12 83 ALA A O 1
ATOM 643 N N . PRO A 1 84 ? -13.628 -0.201 1.700 1.00 95.19 84 PRO A N 1
ATOM 644 C CA . PRO A 1 84 ? -13.760 -0.840 0.387 1.00 95.19 84 PRO A CA 1
ATOM 645 C C . PRO A 1 84 ? -13.743 0.153 -0.786 1.00 95.19 84 PRO A C 1
ATOM 647 O O . PRO A 1 84 ? -13.025 -0.063 -1.766 1.00 95.19 84 PRO A O 1
ATOM 650 N N . THR A 1 85 ? -14.487 1.254 -0.682 1.00 96.12 85 THR A N 1
ATOM 651 C CA . THR A 1 85 ? -14.537 2.305 -1.708 1.00 96.12 85 THR A CA 1
ATOM 652 C C . THR A 1 85 ? -13.195 3.022 -1.836 1.00 96.12 85 THR A C 1
ATOM 654 O O . THR A 1 85 ? -12.723 3.264 -2.950 1.00 96.12 85 THR A O 1
ATOM 657 N N . ALA A 1 86 ? -12.539 3.324 -0.714 1.00 96.56 86 ALA A N 1
ATOM 658 C CA . ALA A 1 86 ? -11.216 3.938 -0.703 1.00 96.56 86 ALA A CA 1
ATOM 659 C C . ALA A 1 86 ? -10.157 3.023 -1.343 1.00 96.56 86 ALA A C 1
ATOM 661 O O . ALA A 1 86 ? -9.345 3.493 -2.139 1.00 96.56 86 ALA A O 1
ATOM 662 N N . LEU A 1 87 ? -10.184 1.718 -1.059 1.00 97.38 87 LEU A N 1
ATOM 663 C CA . LEU A 1 87 ? -9.226 0.737 -1.584 1.00 97.38 87 LEU A CA 1
ATOM 664 C C . LEU A 1 87 ? -9.415 0.448 -3.080 1.00 97.38 87 LEU A C 1
ATOM 666 O O . LEU A 1 87 ? -8.432 0.224 -3.790 1.00 97.38 87 LEU A O 1
ATOM 670 N N . ALA A 1 88 ? -10.639 0.552 -3.603 1.00 96.00 88 ALA A N 1
ATOM 671 C CA . ALA A 1 88 ? -10.908 0.385 -5.034 1.00 96.00 88 ALA A CA 1
ATOM 672 C C . ALA A 1 88 ? -10.099 1.359 -5.916 1.00 96.00 88 ALA A C 1
ATOM 674 O O . ALA A 1 88 ? -9.836 1.070 -7.083 1.00 96.00 88 ALA A O 1
ATOM 675 N N . ARG A 1 89 ? -9.636 2.493 -5.365 1.00 95.69 89 ARG A N 1
ATOM 676 C CA . ARG A 1 89 ? -8.812 3.468 -6.095 1.00 95.69 89 ARG A CA 1
ATOM 677 C C . ARG A 1 89 ? -7.423 2.949 -6.472 1.00 95.69 89 ARG A C 1
ATOM 679 O O . ARG A 1 89 ? -6.773 3.622 -7.269 1.00 95.69 89 ARG A O 1
ATOM 686 N N . PHE A 1 90 ? -6.949 1.849 -5.887 1.00 97.06 90 PHE A N 1
ATOM 687 C CA . PHE A 1 90 ? -5.626 1.283 -6.173 1.00 97.06 90 PHE A CA 1
ATOM 688 C C . PHE A 1 90 ? -5.653 0.213 -7.266 1.00 97.06 90 PHE A C 1
ATOM 690 O O . PHE A 1 90 ? -4.633 -0.044 -7.900 1.00 97.06 90 PHE A O 1
ATOM 697 N N . VAL A 1 91 ? -6.811 -0.389 -7.517 1.00 91.44 91 VAL A N 1
ATOM 698 C CA . VAL A 1 91 ? -6.960 -1.500 -8.458 1.00 91.44 91 VAL A CA 1
ATOM 699 C C . VAL A 1 91 ? -6.758 -1.016 -9.892 1.00 91.44 91 VAL A C 1
ATOM 701 O O . VAL A 1 91 ? -7.406 -0.067 -10.336 1.00 91.44 91 VAL A O 1
ATOM 704 N N . GLY A 1 92 ? -5.854 -1.673 -10.624 1.00 87.94 92 GLY A N 1
ATOM 705 C CA . GLY A 1 92 ? -5.631 -1.417 -12.052 1.00 87.94 92 GLY A CA 1
ATOM 706 C C . GLY A 1 92 ? -4.990 -0.064 -12.385 1.00 87.94 92 GLY A C 1
ATOM 707 O O . GLY A 1 92 ? -4.901 0.287 -13.562 1.00 87.94 92 GLY A O 1
ATOM 708 N N . LYS A 1 93 ? -4.544 0.695 -11.379 1.00 93.81 93 LYS A N 1
ATOM 709 C CA . LYS A 1 93 ? -3.709 1.883 -11.578 1.00 93.81 93 LYS A CA 1
ATOM 710 C C . LYS A 1 93 ? -2.240 1.503 -11.640 1.00 93.81 93 LYS A C 1
ATOM 712 O O . LYS A 1 93 ? -1.822 0.510 -11.054 1.00 93.81 93 LYS A O 1
ATOM 717 N N . ASP A 1 94 ? -1.478 2.343 -12.324 1.00 97.25 94 ASP A N 1
ATOM 718 C CA . ASP A 1 94 ? -0.031 2.239 -12.371 1.00 97.25 94 ASP A CA 1
ATOM 719 C C . ASP A 1 94 ? 0.599 3.163 -11.326 1.00 97.25 94 ASP A C 1
ATOM 721 O O . ASP A 1 94 ? 0.689 4.376 -11.516 1.00 97.25 94 ASP A O 1
ATOM 725 N N . HIS A 1 95 ? 0.989 2.586 -10.194 1.00 97.12 95 HIS A N 1
ATOM 726 C CA . HIS A 1 95 ? 1.528 3.310 -9.038 1.00 97.12 95 HIS A CA 1
ATOM 727 C C . HIS A 1 95 ? 3.028 3.582 -9.145 1.00 97.12 95 HIS A C 1
ATOM 729 O O . HIS A 1 95 ? 3.556 4.415 -8.403 1.00 97.12 95 HIS A O 1
ATOM 735 N N . PHE A 1 96 ? 3.692 2.905 -10.083 1.00 97.75 96 PHE A N 1
ATOM 736 C CA . PHE A 1 96 ? 5.142 2.915 -10.280 1.00 97.75 96 PHE A CA 1
ATOM 737 C C . PHE A 1 96 ? 5.540 3.540 -11.627 1.00 97.75 96 PHE A C 1
ATOM 739 O O . PHE A 1 96 ? 6.657 3.359 -12.110 1.00 97.75 96 PHE A O 1
ATOM 746 N N . ALA A 1 97 ? 4.618 4.283 -12.244 1.00 96.81 97 ALA A N 1
ATOM 747 C CA . ALA A 1 97 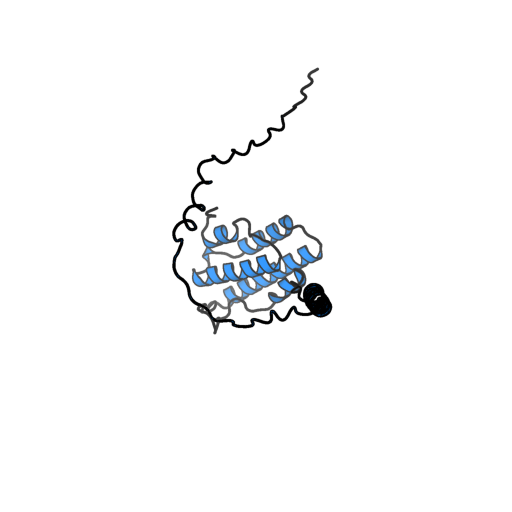? 4.928 5.207 -13.323 1.00 96.81 97 ALA A CA 1
ATOM 748 C C . ALA A 1 97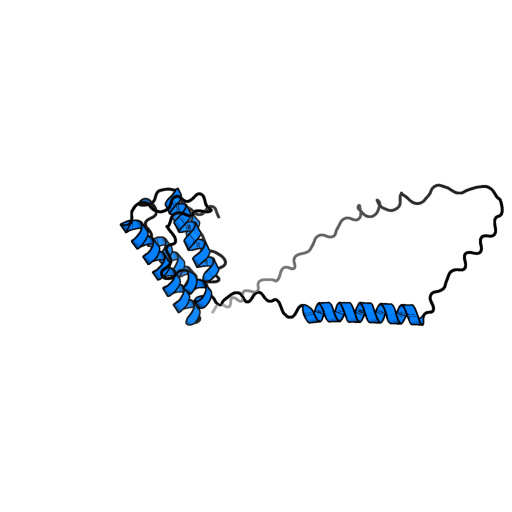 ? 5.789 6.376 -12.823 1.00 96.81 97 ALA A C 1
ATOM 750 O O . ALA A 1 97 ? 5.800 6.682 -11.632 1.00 96.81 97 ALA A O 1
ATOM 751 N N . GLU A 1 98 ? 6.478 7.036 -13.755 1.00 95.81 98 GLU A N 1
ATOM 752 C CA . GLU A 1 98 ? 7.118 8.324 -13.490 1.00 95.81 98 GLU A CA 1
ATOM 753 C C . GLU A 1 98 ? 6.079 9.309 -12.952 1.00 95.81 98 GLU A C 1
ATOM 755 O O . GLU A 1 98 ? 4.963 9.396 -13.477 1.00 95.81 98 GLU A O 1
ATOM 760 N N . ASP A 1 99 ? 6.453 10.025 -11.897 1.00 91.94 99 ASP A N 1
ATOM 761 C CA . ASP A 1 99 ? 5.634 11.082 -11.329 1.00 91.94 99 ASP A CA 1
ATOM 762 C C . ASP A 1 99 ? 6.027 12.416 -11.983 1.00 91.94 99 ASP A C 1
ATOM 764 O O . ASP A 1 99 ? 7.075 12.966 -11.639 1.00 91.94 99 ASP A O 1
ATOM 768 N N . PRO A 1 100 ? 5.230 12.953 -12.930 1.00 88.62 100 PRO A N 1
ATOM 769 C CA . PRO A 1 100 ? 5.598 14.167 -13.658 1.00 88.62 100 PRO A CA 1
ATOM 770 C C . PRO A 1 100 ? 5.651 15.406 -12.755 1.00 88.62 100 PRO A C 1
ATOM 772 O O . PRO A 1 100 ? 6.301 16.390 -13.110 1.00 88.62 100 PRO A O 1
ATOM 775 N N . ASP A 1 101 ? 4.970 15.358 -11.607 1.00 92.56 101 ASP A N 1
ATOM 776 C CA . ASP A 1 101 ? 4.914 16.438 -10.623 1.00 92.56 101 ASP A CA 1
ATOM 777 C C . ASP A 1 101 ? 5.861 16.179 -9.430 1.00 92.56 101 ASP A C 1
ATOM 779 O O . ASP A 1 101 ? 5.977 17.019 -8.532 1.00 92.56 101 ASP A O 1
ATOM 783 N N . GLY A 1 102 ? 6.544 15.027 -9.413 1.00 90.00 102 GLY A N 1
ATOM 784 C CA . GLY A 1 102 ? 7.376 14.544 -8.315 1.00 90.00 102 GLY A CA 1
ATOM 785 C C . GLY A 1 102 ? 8.849 14.341 -8.681 1.00 90.00 102 GLY A C 1
ATOM 786 O O . GLY A 1 102 ? 9.333 14.759 -9.729 1.00 90.00 102 GLY A O 1
ATOM 787 N N . LEU A 1 103 ? 9.586 13.711 -7.760 1.00 91.88 103 LEU A N 1
ATOM 788 C CA . LEU A 1 103 ? 10.994 13.333 -7.957 1.00 91.88 103 LEU A CA 1
ATOM 789 C C . LEU A 1 103 ? 11.168 11.866 -8.360 1.00 91.88 103 LEU A C 1
ATOM 791 O O . LEU A 1 103 ? 12.273 11.478 -8.720 1.00 91.88 103 LEU A O 1
ATOM 795 N N . TYR A 1 104 ? 10.097 11.070 -8.288 1.00 95.88 104 TYR A N 1
ATOM 796 C CA . TYR A 1 104 ? 10.149 9.643 -8.569 1.00 95.88 104 TYR A CA 1
ATOM 797 C C . TYR A 1 104 ? 10.235 9.385 -10.076 1.00 95.88 104 TYR A C 1
ATOM 799 O O . TYR A 1 104 ? 9.282 9.645 -10.819 1.00 95.88 104 TYR A O 1
ATOM 807 N N . GLY A 1 105 ? 11.365 8.836 -10.522 1.00 95.88 105 GLY A N 1
ATOM 808 C CA . GLY A 1 105 ? 11.656 8.603 -11.938 1.00 95.88 105 GLY A CA 1
ATOM 809 C C . GLY A 1 105 ? 10.869 7.454 -12.578 1.00 95.88 105 GLY A C 1
ATOM 810 O O . GLY A 1 105 ? 10.957 7.265 -13.795 1.00 95.88 105 GLY A O 1
ATOM 811 N N . GLY A 1 106 ? 10.117 6.680 -11.794 1.00 96.81 106 GLY A N 1
ATOM 812 C CA . GLY A 1 106 ? 9.366 5.521 -12.268 1.00 96.81 106 GLY A CA 1
ATOM 813 C C . GLY A 1 106 ? 10.214 4.255 -12.399 1.00 96.81 106 GLY A C 1
ATOM 814 O O . GLY A 1 106 ? 11.354 4.305 -12.874 1.00 96.81 106 GLY A O 1
ATOM 815 N N . MET A 1 107 ? 9.599 3.116 -12.076 1.00 97.00 107 MET A N 1
ATOM 816 C CA . MET A 1 107 ? 10.201 1.787 -12.179 1.00 97.00 107 MET A CA 1
ATOM 817 C C . MET A 1 107 ? 10.586 1.494 -13.633 1.00 97.00 107 MET A C 1
ATOM 819 O O . MET A 1 107 ? 9.737 1.506 -14.538 1.00 97.00 107 MET A O 1
ATOM 823 N N . LYS A 1 108 ? 11.883 1.258 -13.858 1.00 95.31 108 LYS A N 1
ATOM 824 C CA . LYS A 1 108 ? 12.461 1.104 -15.203 1.00 95.31 108 LYS A CA 1
ATOM 825 C C . LYS A 1 108 ? 12.240 -0.278 -15.789 1.00 95.31 108 LYS A C 1
ATOM 827 O O . LYS A 1 108 ? 12.057 -0.388 -17.001 1.00 95.31 108 LYS A O 1
ATOM 832 N N . ASP A 1 109 ? 12.261 -1.304 -14.946 1.00 96.38 109 ASP A N 1
ATOM 833 C CA . ASP A 1 109 ? 12.000 -2.668 -15.378 1.00 96.38 109 ASP A CA 1
ATOM 834 C C . ASP A 1 109 ? 10.480 -2.883 -15.529 1.00 96.38 109 ASP A C 1
ATOM 836 O O . ASP A 1 109 ? 9.740 -2.791 -14.544 1.00 96.38 109 ASP A O 1
ATOM 840 N N . PRO A 1 110 ? 9.976 -3.134 -16.752 1.00 96.12 110 PRO A N 1
ATOM 841 C CA . PRO A 1 110 ? 8.548 -3.303 -16.984 1.00 96.12 110 PRO A CA 1
ATOM 842 C C . PRO A 1 110 ? 7.977 -4.576 -16.345 1.00 96.12 110 PRO A C 1
ATOM 844 O O . PRO A 1 110 ? 6.784 -4.588 -16.030 1.00 96.12 110 PRO A O 1
ATOM 847 N N . GLU A 1 111 ? 8.781 -5.627 -16.152 1.00 96.56 111 GLU A N 1
ATOM 848 C CA . GLU A 1 111 ? 8.334 -6.865 -15.504 1.00 96.56 111 GLU A CA 1
ATOM 849 C C . GLU A 1 111 ? 8.149 -6.618 -14.005 1.00 96.56 111 GLU A C 1
ATOM 851 O O . GLU A 1 111 ? 7.047 -6.811 -13.486 1.00 96.56 111 GLU A O 1
ATOM 856 N N . VAL A 1 112 ? 9.157 -6.040 -13.345 1.00 96.75 112 VAL A N 1
ATOM 857 C CA . VAL A 1 112 ? 9.073 -5.671 -11.919 1.00 96.75 112 VAL A CA 1
ATOM 858 C C . VAL A 1 112 ? 7.944 -4.660 -11.680 1.00 96.75 112 VAL A C 1
ATOM 860 O O . VAL A 1 112 ? 7.158 -4.802 -10.742 1.00 96.75 112 VAL A O 1
ATOM 863 N N . ARG A 1 113 ? 7.775 -3.664 -12.561 1.00 97.62 113 ARG A N 1
ATOM 864 C CA . ARG A 1 113 ? 6.657 -2.703 -12.487 1.00 97.62 113 ARG A CA 1
ATOM 865 C C . ARG A 1 113 ? 5.295 -3.388 -12.547 1.00 97.62 113 ARG A C 1
ATOM 867 O O . ARG A 1 113 ? 4.374 -2.990 -11.826 1.00 97.62 113 ARG A O 1
ATOM 874 N N . ALA A 1 114 ? 5.138 -4.376 -13.424 1.00 97.38 114 ALA A N 1
ATOM 875 C CA . ALA A 1 114 ? 3.894 -5.125 -13.537 1.00 97.38 114 ALA A CA 1
ATOM 876 C C . ALA A 1 114 ? 3.632 -5.955 -12.271 1.00 97.38 114 ALA A C 1
ATOM 878 O O . ALA A 1 114 ? 2.510 -5.945 -11.760 1.00 97.38 114 ALA A O 1
ATOM 879 N N . GLU A 1 115 ? 4.662 -6.605 -11.728 1.00 97.38 115 GLU A N 1
ATOM 880 C CA . GLU A 1 115 ? 4.579 -7.391 -10.493 1.00 97.38 115 GLU A CA 1
ATOM 881 C C . GLU A 1 115 ? 4.216 -6.535 -9.273 1.00 97.38 115 GLU A C 1
ATOM 883 O O . GLU A 1 115 ? 3.323 -6.899 -8.498 1.00 97.38 115 GLU A O 1
ATOM 888 N N . LEU A 1 116 ? 4.829 -5.360 -9.120 1.00 98.31 116 LEU A N 1
ATOM 889 C CA . LEU A 1 116 ? 4.510 -4.445 -8.024 1.00 98.31 116 LEU A CA 1
ATOM 890 C C . LEU A 1 116 ? 3.078 -3.899 -8.126 1.00 98.31 116 LEU A C 1
ATOM 892 O O . LEU A 1 116 ? 2.344 -3.894 -7.136 1.00 98.31 116 LEU A O 1
ATOM 896 N N . ASN A 1 117 ? 2.629 -3.500 -9.320 1.00 98.38 117 ASN A N 1
ATOM 897 C CA . ASN A 1 117 ? 1.244 -3.057 -9.526 1.00 98.38 117 ASN A CA 1
ATOM 898 C C . ASN A 1 117 ? 0.225 -4.178 -9.268 1.00 98.38 117 ASN A C 1
ATOM 900 O O . ASN A 1 117 ? -0.843 -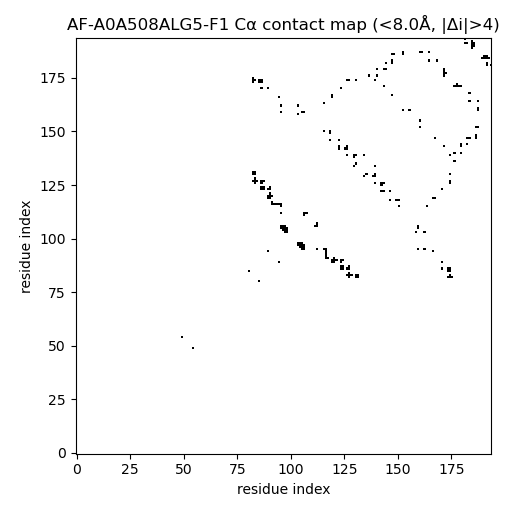3.931 -8.693 1.00 98.38 117 ASN A O 1
ATOM 904 N N . ALA A 1 118 ? 0.550 -5.416 -9.653 1.00 97.69 118 ALA A N 1
ATOM 905 C CA . ALA A 1 118 ? -0.264 -6.585 -9.336 1.00 97.69 118 ALA A CA 1
ATOM 906 C C . ALA A 1 118 ? -0.312 -6.841 -7.822 1.00 97.69 118 ALA A C 1
ATOM 908 O O . ALA A 1 118 ? -1.380 -7.150 -7.288 1.00 97.69 118 ALA A O 1
ATOM 909 N N . SER A 1 119 ? 0.807 -6.643 -7.122 1.00 97.94 119 SER A N 1
ATOM 910 C CA . SER A 1 119 ? 0.901 -6.786 -5.665 1.00 97.94 119 SER A CA 1
ATOM 911 C C . SER A 1 119 ? 0.036 -5.754 -4.940 1.00 97.94 119 SER A C 1
ATOM 913 O O . SER A 1 119 ? -0.764 -6.123 -4.080 1.00 97.94 119 SER A O 1
ATOM 915 N N . VAL A 1 120 ? 0.105 -4.481 -5.344 1.00 98.62 120 VAL A N 1
ATOM 916 C CA . VAL A 1 120 ? -0.747 -3.402 -4.806 1.00 98.62 120 VAL A CA 1
ATOM 917 C C . VAL A 1 120 ? -2.224 -3.674 -5.088 1.00 98.62 120 VAL A C 1
ATOM 919 O O . VAL A 1 120 ? -3.056 -3.559 -4.188 1.00 98.62 120 VAL A O 1
ATOM 922 N N . THR A 1 121 ? -2.553 -4.089 -6.315 1.00 98.44 121 THR A N 1
ATOM 923 C CA . THR A 1 121 ? -3.925 -4.458 -6.688 1.00 98.44 121 THR A CA 1
ATOM 924 C C . THR A 1 121 ? -4.442 -5.595 -5.808 1.00 98.44 121 THR A C 1
ATOM 926 O O . THR A 1 121 ? -5.509 -5.465 -5.217 1.00 98.44 121 THR A O 1
ATOM 929 N N . SER A 1 122 ? -3.675 -6.681 -5.672 1.00 98.00 122 SER A N 1
ATOM 930 C CA . SER A 1 122 ? -4.038 -7.849 -4.862 1.00 98.00 122 SER A CA 1
ATOM 931 C C . SER A 1 122 ? -4.233 -7.491 -3.385 1.00 98.00 122 SER A C 1
ATOM 933 O O . SER A 1 122 ? -5.219 -7.908 -2.770 1.00 98.00 122 SER A O 1
ATOM 935 N N . ALA A 1 123 ? -3.336 -6.669 -2.830 1.00 98.25 123 ALA A N 1
ATOM 936 C CA . ALA A 1 123 ? -3.426 -6.181 -1.459 1.00 98.25 123 ALA A CA 1
ATOM 937 C C . ALA A 1 123 ? -4.703 -5.359 -1.241 1.00 98.25 123 ALA A C 1
ATOM 939 O O . ALA A 1 123 ? -5.487 -5.669 -0.342 1.00 98.25 123 ALA A O 1
ATOM 940 N N . ALA A 1 124 ? -4.950 -4.356 -2.088 1.00 98.38 124 ALA A N 1
ATOM 941 C CA . ALA A 1 124 ? -6.120 -3.491 -1.978 1.00 98.38 124 ALA A CA 1
ATOM 942 C C . ALA A 1 124 ? -7.433 -4.282 -2.079 1.00 98.38 124 ALA A C 1
ATOM 944 O O . ALA A 1 124 ? -8.341 -4.100 -1.265 1.00 98.38 124 ALA A O 1
ATOM 945 N N . ASP A 1 125 ? -7.498 -5.225 -3.016 1.00 98.00 125 ASP A N 1
ATOM 946 C CA . ASP A 1 125 ? -8.628 -6.133 -3.195 1.00 98.00 125 ASP A CA 1
ATOM 947 C C . ASP A 1 125 ? -8.883 -7.013 -1.964 1.00 98.00 125 ASP A C 1
ATOM 949 O O . ASP A 1 125 ? -10.024 -7.173 -1.519 1.00 98.00 125 ASP A O 1
ATOM 953 N N . ALA A 1 126 ? -7.827 -7.619 -1.412 1.00 98.12 126 ALA A N 1
ATOM 954 C CA . ALA A 1 126 ? -7.932 -8.497 -0.252 1.00 98.12 126 ALA A CA 1
ATOM 955 C C . ALA A 1 126 ? -8.397 -7.731 0.993 1.00 98.12 126 ALA A C 1
ATOM 957 O O . ALA A 1 126 ? -9.317 -8.180 1.683 1.00 98.12 126 ALA A O 1
ATOM 958 N N . LEU A 1 127 ? -7.812 -6.558 1.240 1.00 98.38 127 LEU A N 1
ATOM 959 C CA . LEU A 1 127 ? -8.173 -5.686 2.357 1.00 98.38 127 LEU A CA 1
ATOM 960 C C . LEU A 1 127 ? -9.603 -5.150 2.201 1.00 98.38 127 LEU A C 1
ATOM 962 O O . LEU A 1 127 ? -10.369 -5.158 3.165 1.00 98.38 127 LEU A O 1
ATOM 966 N N . GLY A 1 128 ? -10.000 -4.770 0.983 1.00 97.69 128 GLY A N 1
ATOM 967 C CA . GLY A 1 128 ? -11.344 -4.277 0.688 1.00 97.69 128 GLY A CA 1
ATOM 968 C C . GLY A 1 128 ? -12.406 -5.343 0.944 1.00 97.69 128 GLY A C 1
ATOM 969 O O . GLY A 1 128 ? -13.411 -5.070 1.602 1.00 97.69 128 GLY A O 1
ATOM 970 N N . ARG A 1 129 ? -12.156 -6.590 0.517 1.00 97.94 129 ARG A N 1
ATOM 971 C CA . ARG A 1 129 ? -13.036 -7.732 0.823 1.00 97.94 129 ARG A CA 1
ATOM 972 C C . ARG A 1 129 ? -13.108 -8.028 2.320 1.00 97.94 129 ARG A C 1
ATOM 974 O O . ARG A 1 129 ? -14.203 -8.258 2.829 1.00 97.94 129 ARG A O 1
ATOM 981 N N . ALA A 1 130 ? -11.974 -7.999 3.022 1.00 98.12 130 ALA A N 1
ATOM 982 C CA . ALA A 1 130 ? -11.938 -8.219 4.467 1.00 98.12 130 ALA A CA 1
ATOM 983 C C . ALA A 1 130 ? -12.785 -7.169 5.204 1.00 98.12 130 ALA A C 1
ATOM 985 O O . ALA A 1 130 ? -13.672 -7.524 5.985 1.00 98.12 130 ALA A O 1
ATOM 986 N N . ARG A 1 131 ? -12.606 -5.884 4.874 1.00 97.38 131 ARG A N 1
ATOM 987 C CA . ARG A 1 131 ? -13.405 -4.785 5.434 1.00 97.38 131 ARG A CA 1
ATOM 988 C C . ARG A 1 131 ? -14.889 -4.909 5.103 1.00 97.38 131 ARG A C 1
ATOM 990 O O . ARG A 1 131 ? -15.713 -4.788 6.004 1.00 97.38 131 ARG A O 1
ATOM 997 N N . ALA A 1 132 ? -15.238 -5.238 3.860 1.00 96.50 132 ALA A N 1
ATOM 998 C CA . ALA A 1 132 ? -16.630 -5.460 3.462 1.00 96.50 132 ALA A CA 1
ATOM 999 C C . ALA A 1 132 ? -17.296 -6.625 4.223 1.00 96.50 132 ALA A C 1
ATOM 1001 O O . ALA A 1 132 ? -18.507 -6.612 4.433 1.00 96.50 132 ALA A O 1
ATOM 1002 N N . SER A 1 133 ? -16.514 -7.618 4.663 1.00 97.25 133 SER A N 1
ATOM 1003 C CA . SER A 1 133 ? -16.996 -8.735 5.487 1.00 97.25 133 SER A CA 1
ATOM 1004 C C . SER A 1 133 ? -17.067 -8.436 6.992 1.00 97.25 133 SER A C 1
ATOM 1006 O O . SER A 1 133 ? -17.509 -9.291 7.756 1.00 97.25 133 SER A O 1
ATOM 1008 N N . GLY A 1 134 ? -16.656 -7.237 7.422 1.00 96.38 134 GLY A N 1
ATOM 1009 C CA . GLY A 1 134 ? -16.635 -6.843 8.832 1.00 96.38 134 GLY A CA 1
ATOM 1010 C C . GLY A 1 134 ? -15.418 -7.347 9.614 1.00 96.38 134 GLY A C 1
ATOM 1011 O O . GLY A 1 134 ? -15.509 -7.481 10.832 1.00 96.38 134 GLY A O 1
ATOM 1012 N N . ALA A 1 135 ? -14.298 -7.636 8.938 1.00 98.00 135 ALA A N 1
ATOM 1013 C CA . ALA A 1 135 ? -13.053 -8.017 9.602 1.00 98.00 135 ALA A CA 1
ATOM 1014 C C . ALA A 1 135 ? -12.537 -6.905 10.533 1.00 98.00 135 ALA A C 1
ATOM 1016 O O . ALA A 1 135 ? -12.607 -5.709 10.217 1.00 98.00 135 ALA A O 1
ATOM 1017 N N . SER A 1 136 ? -11.998 -7.328 11.674 1.00 97.88 136 SER A N 1
ATOM 1018 C CA . SER A 1 136 ? -11.366 -6.463 12.672 1.00 97.88 136 SER A CA 1
ATOM 1019 C C . SER A 1 136 ? -10.058 -5.846 12.165 1.00 97.88 136 SER A C 1
ATOM 1021 O O . SER A 1 136 ? -9.440 -6.351 11.226 1.00 97.88 136 SER A O 1
ATOM 1023 N N . ASP A 1 137 ? -9.601 -4.777 12.819 1.00 98.12 137 ASP A N 1
ATOM 1024 C CA . ASP A 1 137 ? -8.323 -4.132 12.491 1.00 98.12 137 ASP A CA 1
ATOM 1025 C C . ASP A 1 137 ? -7.150 -5.115 12.565 1.00 98.12 137 ASP A C 1
ATOM 1027 O O . ASP A 1 137 ? -6.332 -5.145 11.654 1.00 98.12 137 ASP A O 1
ATOM 1031 N N . ASP A 1 138 ? -7.112 -5.994 13.571 1.00 98.38 138 ASP A N 1
ATOM 1032 C CA . ASP A 1 138 ? -6.060 -7.011 13.716 1.00 98.38 138 ASP A CA 1
ATOM 1033 C C . ASP A 1 138 ? -6.018 -8.004 12.544 1.00 98.38 138 ASP A C 1
ATOM 1035 O O . ASP A 1 138 ? -4.948 -8.461 12.134 1.00 98.38 138 ASP A O 1
ATOM 1039 N N . GLU A 1 139 ? -7.178 -8.391 12.009 1.00 98.50 139 GLU A N 1
ATOM 1040 C CA . GLU A 1 139 ? -7.268 -9.303 10.863 1.00 98.50 139 GLU A CA 1
ATOM 1041 C C . GLU A 1 139 ? -6.832 -8.610 9.571 1.00 98.50 139 GLU A C 1
ATOM 1043 O O . GLU A 1 139 ? -6.063 -9.176 8.788 1.00 98.50 139 GLU A O 1
ATOM 1048 N N . VAL A 1 140 ? -7.275 -7.368 9.372 1.00 98.62 140 VAL A N 1
ATOM 1049 C CA . VAL A 1 140 ? -6.901 -6.541 8.218 1.00 98.62 140 VAL A CA 1
ATOM 1050 C C . VAL A 1 140 ? -5.407 -6.207 8.263 1.00 98.62 140 VAL A C 1
ATOM 1052 O O . VAL A 1 140 ? -4.724 -6.315 7.245 1.00 98.62 140 VAL A O 1
ATOM 1055 N N . LEU A 1 141 ? -4.861 -5.906 9.442 1.00 98.62 141 LEU A N 1
ATOM 1056 C CA . LEU A 1 141 ? -3.440 -5.642 9.643 1.00 98.62 141 LEU A CA 1
ATOM 1057 C C . LEU A 1 141 ? -2.581 -6.863 9.296 1.00 98.62 141 LEU A C 1
ATOM 1059 O O . LEU A 1 141 ? -1.575 -6.727 8.605 1.00 98.62 141 LEU A O 1
ATOM 1063 N N . LYS A 1 142 ? -2.985 -8.075 9.695 1.00 98.62 142 LYS A N 1
ATOM 1064 C CA . LYS A 1 142 ? -2.266 -9.307 9.311 1.00 98.62 142 LYS A CA 1
ATOM 1065 C C . LYS A 1 142 ? -2.237 -9.513 7.797 1.00 98.62 142 LYS A C 1
ATOM 1067 O O . LYS A 1 142 ? -1.204 -9.913 7.261 1.00 98.62 142 LYS A O 1
ATOM 1072 N N . LEU A 1 143 ? -3.346 -9.231 7.107 1.00 98.56 143 LEU A N 1
ATOM 1073 C CA . LEU A 1 143 ? -3.402 -9.288 5.643 1.00 98.56 143 LEU A CA 1
ATOM 1074 C C . LEU A 1 143 ? -2.469 -8.253 5.013 1.00 98.56 143 LEU A C 1
ATOM 1076 O O . LEU A 1 143 ? -1.706 -8.596 4.111 1.00 98.56 143 LEU A O 1
ATOM 1080 N N . PHE A 1 144 ? -2.481 -7.022 5.525 1.00 98.75 144 PHE A N 1
ATOM 1081 C CA . PHE A 1 144 ? -1.592 -5.953 5.078 1.00 98.75 144 PHE A CA 1
ATOM 1082 C C . PHE A 1 144 ? -0.118 -6.352 5.230 1.00 98.75 144 PHE A C 1
ATOM 1084 O O . PHE A 1 144 ? 0.643 -6.305 4.266 1.00 98.75 144 PHE A O 1
ATOM 1091 N N . GLN A 1 145 ? 0.272 -6.824 6.417 1.00 98.50 145 GLN A N 1
ATOM 1092 C CA . GLN A 1 145 ? 1.641 -7.256 6.706 1.00 98.50 145 GLN A CA 1
ATOM 1093 C C . GLN A 1 145 ? 2.075 -8.422 5.812 1.00 98.50 145 GLN A C 1
ATOM 1095 O O . GLN A 1 145 ? 3.213 -8.453 5.344 1.00 98.50 145 GLN A O 1
ATOM 1100 N N . SER A 1 146 ? 1.178 -9.378 5.554 1.00 98.38 146 SER A N 1
ATOM 1101 C CA . SER A 1 146 ? 1.453 -10.486 4.637 1.00 98.38 146 SER A CA 1
ATOM 1102 C C . SER A 1 146 ? 1.648 -10.010 3.199 1.00 98.38 146 SER A C 1
ATOM 1104 O O . SER A 1 146 ? 2.520 -10.534 2.511 1.00 98.38 146 SER A O 1
ATOM 1106 N N . ALA A 1 147 ? 0.846 -9.047 2.740 1.00 98.19 147 ALA A N 1
ATOM 1107 C CA . ALA A 1 147 ? 0.967 -8.492 1.398 1.00 98.19 147 ALA A CA 1
ATOM 1108 C C . ALA A 1 147 ? 2.278 -7.712 1.234 1.00 98.19 147 ALA A C 1
ATOM 1110 O O . ALA A 1 147 ? 3.007 -7.947 0.274 1.00 98.19 147 ALA A O 1
ATOM 1111 N N . LEU A 1 148 ? 2.629 -6.861 2.201 1.00 98.44 148 LEU A N 1
ATOM 1112 C CA . LEU A 1 148 ? 3.879 -6.100 2.176 1.00 98.44 148 LEU A CA 1
ATOM 1113 C C . LEU A 1 148 ? 5.108 -7.022 2.141 1.00 98.44 148 LEU A C 1
ATOM 1115 O O . LEU A 1 148 ? 5.981 -6.859 1.298 1.00 98.44 148 LEU A O 1
ATOM 1119 N N . ARG A 1 149 ? 5.142 -8.056 2.994 1.00 96.69 149 ARG A N 1
ATOM 1120 C CA . ARG A 1 149 ? 6.248 -9.033 3.041 1.00 96.69 149 ARG A CA 1
ATOM 1121 C C . ARG A 1 149 ? 6.385 -9.895 1.785 1.00 96.69 149 ARG A C 1
ATOM 1123 O O . ARG A 1 149 ? 7.396 -10.571 1.642 1.00 96.69 149 ARG A O 1
ATOM 1130 N N . SER A 1 150 ? 5.372 -9.927 0.919 1.00 96.88 150 SER A N 1
ATOM 1131 C CA . SER A 1 150 ? 5.464 -10.642 -0.359 1.00 96.88 150 SER A CA 1
ATOM 1132 C C . SER A 1 150 ? 6.262 -9.876 -1.415 1.00 96.88 150 SER A C 1
ATOM 1134 O O . SER A 1 150 ? 6.680 -10.477 -2.400 1.00 96.88 150 SER A O 1
ATOM 1136 N N . VAL A 1 151 ? 6.498 -8.578 -1.197 1.00 97.69 151 VAL A N 1
ATOM 1137 C CA . VAL A 1 151 ? 7.376 -7.768 -2.038 1.00 97.69 151 VAL A CA 1
ATOM 1138 C C . VAL A 1 151 ? 8.815 -7.942 -1.564 1.00 97.69 151 VAL A C 1
ATOM 1140 O O . VAL A 1 151 ? 9.136 -7.632 -0.415 1.00 97.69 151 VAL A O 1
ATOM 1143 N N . ASP A 1 152 ? 9.678 -8.420 -2.458 1.00 95.75 152 ASP A N 1
ATOM 1144 C CA . ASP A 1 152 ? 11.106 -8.566 -2.193 1.00 95.75 152 ASP A CA 1
ATOM 1145 C C . ASP A 1 152 ? 11.778 -7.188 -2.118 1.00 95.75 152 ASP A C 1
ATOM 1147 O O . ASP A 1 152 ? 11.950 -6.508 -3.130 1.00 95.75 152 ASP A O 1
ATOM 1151 N N . ARG A 1 153 ? 12.143 -6.764 -0.904 1.00 95.88 153 ARG A N 1
ATOM 1152 C CA . ARG A 1 153 ? 12.831 -5.490 -0.676 1.00 95.88 153 ARG A CA 1
ATOM 1153 C C . ARG A 1 153 ? 14.210 -5.470 -1.329 1.00 95.88 153 ARG A C 1
ATOM 1155 O O . ARG A 1 153 ? 14.601 -4.422 -1.841 1.00 95.88 153 ARG A O 1
ATOM 1162 N N . ASP A 1 154 ? 14.942 -6.580 -1.301 1.00 94.50 154 ASP A N 1
ATOM 1163 C CA . ASP A 1 154 ? 16.349 -6.629 -1.721 1.00 94.50 154 ASP A CA 1
ATOM 1164 C C . ASP A 1 154 ? 16.496 -6.572 -3.251 1.00 94.50 154 ASP A C 1
ATOM 1166 O O . ASP A 1 154 ? 17.568 -6.247 -3.766 1.00 94.50 154 ASP A O 1
ATOM 1170 N N . ALA A 1 155 ? 15.408 -6.837 -3.980 1.00 94.31 155 ALA A N 1
ATOM 1171 C CA . ALA A 1 155 ? 15.324 -6.689 -5.430 1.00 94.31 155 ALA A CA 1
ATOM 1172 C C . ALA A 1 155 ? 15.145 -5.230 -5.897 1.00 94.31 155 ALA A C 1
ATOM 1174 O O . ALA A 1 155 ? 15.220 -4.964 -7.097 1.00 94.31 155 ALA A O 1
ATOM 1175 N N . LEU A 1 156 ? 14.901 -4.291 -4.977 1.00 96.69 156 LEU A N 1
ATOM 1176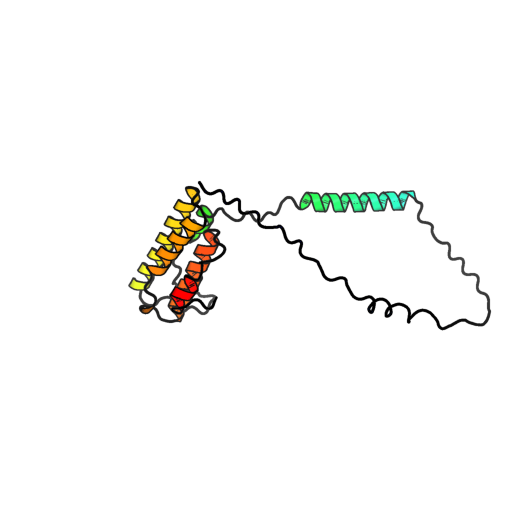 C CA . LEU A 1 156 ? 14.596 -2.894 -5.284 1.00 96.69 156 LEU A CA 1
ATOM 1177 C C . LEU A 1 156 ? 15.755 -1.977 -4.897 1.00 96.69 156 LEU A C 1
ATOM 1179 O O . LEU A 1 156 ? 16.380 -2.140 -3.842 1.00 96.69 156 LEU A O 1
ATOM 1183 N N . ASP A 1 157 ? 15.998 -0.944 -5.702 1.00 95.81 157 ASP A N 1
ATOM 1184 C CA . ASP A 1 157 ? 16.836 0.159 -5.247 1.00 95.81 157 ASP A CA 1
ATOM 1185 C C . ASP A 1 157 ? 16.123 0.982 -4.154 1.00 95.81 157 ASP A C 1
ATOM 1187 O O . ASP A 1 157 ? 14.994 0.695 -3.746 1.00 95.81 157 ASP A O 1
ATOM 1191 N N . THR A 1 158 ? 16.818 1.967 -3.588 1.00 95.81 158 THR A N 1
ATOM 1192 C CA . THR A 1 158 ? 16.250 2.779 -2.505 1.00 95.81 158 THR A CA 1
ATOM 1193 C C . THR A 1 158 ? 15.048 3.598 -2.964 1.00 95.81 158 THR A C 1
ATOM 1195 O O . THR A 1 158 ? 14.074 3.677 -2.224 1.00 95.81 158 THR A O 1
ATOM 1198 N N . GLU A 1 159 ? 15.093 4.177 -4.163 1.00 96.81 159 GLU A N 1
ATOM 1199 C CA . GLU A 1 159 ? 14.035 5.055 -4.670 1.00 96.81 159 GLU A CA 1
ATOM 1200 C C . GLU A 1 159 ? 12.745 4.258 -4.939 1.00 96.81 159 GLU A C 1
ATOM 1202 O O . GLU A 1 159 ? 11.660 4.643 -4.492 1.00 96.81 159 GLU A O 1
ATOM 1207 N N . ASP A 1 160 ? 12.859 3.104 -5.598 1.00 97.88 160 ASP A N 1
ATOM 1208 C CA . ASP A 1 160 ? 11.731 2.212 -5.866 1.00 97.88 160 ASP A CA 1
ATOM 1209 C C . ASP A 1 160 ? 11.149 1.619 -4.580 1.00 97.88 160 ASP A C 1
ATOM 1211 O O . ASP A 1 160 ? 9.927 1.508 -4.436 1.00 97.88 160 ASP A O 1
ATOM 1215 N N . ALA A 1 161 ? 11.995 1.280 -3.608 1.00 97.94 161 ALA A N 1
ATOM 1216 C CA . ALA A 1 161 ? 11.515 0.795 -2.323 1.00 97.94 161 ALA A CA 1
ATOM 1217 C C . ALA A 1 161 ? 10.790 1.872 -1.508 1.00 97.94 161 ALA A C 1
ATOM 1219 O O . ALA A 1 161 ? 9.740 1.588 -0.929 1.00 97.94 161 ALA A O 1
ATOM 1220 N N . GLU A 1 162 ? 11.286 3.112 -1.501 1.00 97.38 162 GLU A N 1
ATOM 1221 C CA . GLU A 1 162 ? 10.578 4.251 -0.901 1.00 97.38 162 GLU A CA 1
ATOM 1222 C C . GLU A 1 162 ? 9.216 4.465 -1.568 1.00 97.38 162 GLU A C 1
ATOM 1224 O O . GLU A 1 162 ? 8.217 4.725 -0.885 1.00 97.38 162 GLU A O 1
ATOM 1229 N N . ARG A 1 163 ? 9.136 4.286 -2.895 1.00 98.00 163 ARG A N 1
ATOM 1230 C CA . ARG A 1 163 ? 7.859 4.343 -3.608 1.00 98.00 163 ARG A CA 1
ATOM 1231 C C . ARG A 1 163 ? 6.914 3.227 -3.173 1.00 98.00 163 ARG A C 1
ATOM 1233 O O . ARG A 1 163 ? 5.745 3.512 -2.917 1.00 98.00 163 ARG A O 1
ATOM 1240 N N . VAL A 1 164 ? 7.387 1.985 -3.063 1.00 98.38 164 VAL A N 1
ATOM 1241 C CA . VAL A 1 164 ? 6.574 0.862 -2.560 1.00 98.38 164 VAL A CA 1
ATOM 1242 C C . VAL A 1 164 ? 6.066 1.157 -1.151 1.00 98.38 164 VAL A C 1
ATOM 1244 O O . VAL A 1 164 ? 4.862 1.042 -0.921 1.00 98.38 164 VAL A O 1
ATOM 1247 N N . ALA A 1 165 ? 6.937 1.590 -0.234 1.00 98.19 165 ALA A N 1
ATOM 1248 C CA . ALA A 1 165 ? 6.543 1.946 1.128 1.00 98.19 165 ALA A CA 1
ATOM 1249 C C . ALA A 1 165 ? 5.457 3.031 1.127 1.00 98.19 165 ALA A C 1
ATOM 1251 O O . ALA A 1 165 ? 4.405 2.840 1.732 1.00 98.19 165 ALA A O 1
ATOM 1252 N N . THR A 1 166 ? 5.652 4.100 0.349 1.00 97.81 166 THR A N 1
ATOM 1253 C CA . THR A 1 166 ? 4.679 5.195 0.201 1.00 97.81 166 THR A CA 1
ATOM 1254 C C . THR A 1 166 ? 3.326 4.693 -0.315 1.00 97.81 166 THR A C 1
ATOM 1256 O O . THR A 1 166 ? 2.271 5.081 0.186 1.00 97.81 166 THR A O 1
ATOM 1259 N N . VAL A 1 167 ? 3.318 3.818 -1.324 1.00 98.31 167 VAL A N 1
ATOM 1260 C CA . VAL A 1 167 ? 2.069 3.263 -1.870 1.00 98.31 167 VAL A CA 1
ATOM 1261 C C . VAL A 1 167 ? 1.377 2.371 -0.837 1.00 98.31 167 VAL A C 1
ATOM 1263 O O . VAL A 1 167 ? 0.162 2.476 -0.657 1.00 98.31 167 VAL A O 1
ATOM 1266 N N . PHE A 1 168 ? 2.122 1.531 -0.115 1.00 98.62 168 PHE A N 1
ATOM 1267 C CA . PHE A 1 168 ? 1.558 0.686 0.938 1.00 98.62 168 PHE A CA 1
ATOM 1268 C C . PHE A 1 168 ? 1.077 1.495 2.154 1.00 98.62 168 PHE A C 1
ATOM 1270 O O . PHE A 1 168 ? 0.058 1.132 2.734 1.00 98.62 168 PHE A O 1
ATOM 1277 N N . GLU A 1 169 ? 1.699 2.622 2.503 1.00 98.38 169 GLU A N 1
ATOM 1278 C CA . GLU A 1 169 ? 1.164 3.570 3.495 1.00 98.38 169 GLU A CA 1
ATOM 1279 C C . GLU A 1 169 ? -0.208 4.113 3.081 1.00 98.38 169 GLU A C 1
ATOM 1281 O O . GLU A 1 169 ? -1.146 4.128 3.876 1.00 98.38 169 GLU A O 1
ATOM 1286 N N . GLN A 1 170 ? -0.375 4.482 1.810 1.00 98.25 170 GLN A N 1
ATOM 1287 C CA . GLN A 1 170 ? -1.668 4.955 1.309 1.00 98.25 170 GLN A CA 1
ATOM 1288 C C . GLN A 1 170 ? -2.727 3.842 1.270 1.00 98.25 170 GLN A C 1
ATOM 1290 O O . GLN A 1 170 ? -3.922 4.121 1.422 1.00 98.25 170 GLN A O 1
ATOM 1295 N N . VAL A 1 171 ? -2.317 2.590 1.032 1.00 98.50 171 VAL A N 1
ATOM 1296 C CA . VAL A 1 171 ? -3.194 1.409 1.129 1.00 98.50 171 VAL A CA 1
ATOM 1297 C C . VAL A 1 171 ? -3.601 1.166 2.584 1.00 98.50 171 VAL A C 1
ATOM 1299 O O . VAL A 1 171 ? -4.770 0.891 2.846 1.00 98.50 171 VAL A O 1
ATOM 1302 N N . LEU A 1 172 ? -2.668 1.306 3.528 1.00 98.31 172 LEU A N 1
ATOM 1303 C CA . LEU A 1 172 ? -2.907 1.187 4.966 1.00 98.31 172 LEU A CA 1
ATOM 1304 C C . LEU A 1 172 ? -3.937 2.220 5.449 1.00 98.31 172 LEU A C 1
ATOM 1306 O O . LEU A 1 172 ? -4.936 1.854 6.072 1.00 98.31 172 LEU A O 1
ATOM 1310 N N . GLU A 1 173 ? -3.737 3.485 5.078 1.00 98.06 173 GLU A N 1
ATOM 1311 C CA . GLU A 1 173 ? -4.668 4.578 5.372 1.00 98.06 173 GLU A CA 1
ATOM 1312 C C . GLU A 1 173 ? -6.050 4.311 4.757 1.00 98.06 173 GLU A C 1
ATOM 1314 O O . GLU A 1 173 ? -7.069 4.411 5.439 1.00 98.06 173 GLU A O 1
ATOM 1319 N N . ALA A 1 174 ? -6.106 3.899 3.485 1.00 97.88 174 ALA A N 1
ATOM 1320 C CA . ALA A 1 174 ? -7.367 3.575 2.815 1.00 97.88 174 ALA A CA 1
ATOM 1321 C C . ALA A 1 174 ? -8.087 2.370 3.441 1.00 97.88 174 ALA A C 1
ATOM 1323 O O . ALA A 1 174 ? -9.314 2.296 3.402 1.00 97.88 174 ALA A O 1
ATOM 1324 N N . ALA A 1 175 ? -7.345 1.438 4.044 1.00 97.56 175 ALA A N 1
ATOM 1325 C CA . ALA A 1 175 ? -7.908 0.341 4.819 1.00 97.56 175 ALA A CA 1
ATOM 1326 C C . ALA A 1 175 ? -8.409 0.780 6.207 1.00 97.56 175 ALA A C 1
ATOM 1328 O O . ALA A 1 175 ? -8.966 -0.052 6.927 1.00 97.56 175 ALA A O 1
ATOM 1329 N N . GLY A 1 176 ? -8.234 2.047 6.597 1.00 96.44 176 GLY A N 1
ATOM 1330 C CA . GLY A 1 176 ? -8.643 2.582 7.896 1.00 96.44 176 GLY A CA 1
ATOM 1331 C C . GLY A 1 176 ? -7.810 2.046 9.061 1.00 96.44 176 GLY A C 1
ATOM 1332 O O . GLY A 1 176 ? -8.335 1.897 10.158 1.00 96.44 176 GLY A O 1
ATOM 1333 N N . LEU A 1 177 ? -6.556 1.667 8.814 1.00 97.00 177 LEU A N 1
ATOM 1334 C CA . LEU A 1 177 ? -5.622 1.234 9.852 1.00 97.00 177 LEU A CA 1
ATOM 1335 C C . LEU A 1 177 ? -4.762 2.426 10.292 1.00 97.00 177 LEU A C 1
ATOM 1337 O O . LEU A 1 177 ? -4.214 3.140 9.457 1.00 97.00 177 LEU A O 1
ATOM 1341 N N . GLU A 1 178 ? -4.606 2.618 11.602 1.00 94.94 178 GLU A N 1
ATOM 1342 C CA . GLU A 1 178 ? -3.806 3.724 12.155 1.00 94.94 178 GLU A CA 1
ATOM 1343 C C . GLU A 1 178 ? -2.292 3.491 12.036 1.00 94.94 178 GLU A C 1
ATOM 1345 O O . GLU A 1 178 ? -1.509 4.438 12.017 1.00 94.94 178 GLU A O 1
ATOM 1350 N N . SER A 1 179 ? -1.863 2.227 11.996 1.00 96.38 179 SER A N 1
ATOM 1351 C CA . SER A 1 179 ? -0.451 1.843 12.001 1.00 96.38 179 SER A CA 1
ATOM 1352 C C . SER A 1 179 ? -0.231 0.496 11.318 1.00 96.38 179 SER A C 1
ATOM 1354 O O . SER A 1 179 ? -1.097 -0.378 11.338 1.00 96.38 179 SER A O 1
ATOM 1356 N N . SER A 1 180 ? 0.968 0.307 10.760 1.00 96.81 180 SER A N 1
ATOM 1357 C CA . SER A 1 180 ? 1.446 -0.981 10.235 1.00 96.81 180 SER A CA 1
ATOM 1358 C C . SER A 1 180 ? 1.959 -1.933 11.323 1.00 96.81 180 SER A C 1
ATOM 1360 O O . SER A 1 180 ? 2.290 -3.087 11.024 1.00 96.81 180 SER A O 1
ATOM 1362 N N . GLY A 1 181 ? 2.047 -1.468 12.575 1.00 95.56 181 GLY A N 1
ATOM 1363 C CA . GLY A 1 181 ? 2.666 -2.212 13.673 1.00 95.56 181 GLY A CA 1
ATOM 1364 C C . GLY A 1 181 ? 4.155 -2.473 13.431 1.00 95.56 181 GLY A C 1
ATOM 1365 O O . GLY A 1 181 ? 4.602 -3.598 13.624 1.00 95.56 181 GLY A O 1
ATOM 1366 N N . GLY A 1 182 ? 4.878 -1.477 12.907 1.00 95.75 182 GLY A N 1
ATOM 1367 C CA . GLY A 1 182 ? 6.313 -1.559 12.598 1.00 95.75 182 GLY A CA 1
ATOM 1368 C C . GLY A 1 182 ? 6.645 -2.194 11.242 1.00 95.75 182 GLY A C 1
ATOM 1369 O O . GLY A 1 182 ? 7.750 -2.021 10.738 1.00 95.75 182 GLY A O 1
ATOM 1370 N N . ALA A 1 183 ? 5.686 -2.857 10.585 1.00 96.81 183 ALA A N 1
ATOM 1371 C CA . ALA A 1 183 ? 5.964 -3.673 9.401 1.00 96.81 183 ALA A CA 1
ATOM 1372 C C . ALA A 1 183 ? 6.534 -2.901 8.199 1.00 96.81 183 ALA A C 1
ATOM 1374 O O . ALA A 1 183 ? 7.307 -3.476 7.440 1.00 96.81 183 ALA A O 1
ATOM 1375 N N . LEU A 1 184 ? 6.171 -1.626 8.019 1.00 97.19 184 LEU A N 1
ATOM 1376 C CA . LEU A 1 184 ? 6.748 -0.782 6.962 1.00 97.19 184 LEU A CA 1
ATOM 1377 C C . LEU A 1 184 ? 8.220 -0.446 7.228 1.00 97.19 184 LEU A C 1
ATOM 1379 O O . LEU A 1 184 ? 9.036 -0.556 6.317 1.00 97.19 184 LEU A O 1
ATOM 1383 N N . ASN A 1 185 ? 8.568 -0.106 8.472 1.00 95.31 185 ASN A N 1
ATOM 1384 C CA . ASN A 1 185 ? 9.954 0.164 8.864 1.00 95.31 185 ASN A CA 1
ATOM 1385 C C . ASN A 1 185 ? 10.805 -1.104 8.784 1.00 95.31 185 ASN A C 1
ATOM 1387 O O . ASN A 1 185 ? 11.879 -1.085 8.186 1.00 95.31 185 ASN A O 1
ATOM 1391 N N . ASP A 1 186 ? 10.287 -2.216 9.311 1.00 95.75 186 ASP A N 1
ATOM 1392 C CA . ASP A 1 186 ? 10.935 -3.523 9.219 1.00 95.75 186 ASP A CA 1
ATOM 1393 C C . ASP A 1 186 ? 11.182 -3.925 7.762 1.00 95.75 186 ASP A C 1
ATOM 1395 O O . ASP A 1 186 ? 12.270 -4.386 7.428 1.00 95.75 186 ASP A O 1
ATOM 1399 N N . TRP A 1 187 ? 10.194 -3.737 6.881 1.00 97.31 187 TRP A N 1
ATOM 1400 C CA . TRP A 1 187 ? 10.337 -4.048 5.459 1.00 97.31 187 TRP A CA 1
ATOM 1401 C C . TRP A 1 187 ? 11.351 -3.130 4.765 1.00 97.31 187 TRP A C 1
ATOM 1403 O O . TRP A 1 187 ? 12.137 -3.605 3.954 1.00 97.31 187 TRP A O 1
ATOM 1413 N N . MET A 1 188 ? 11.364 -1.834 5.090 1.00 95.38 188 MET A N 1
ATOM 1414 C CA . MET A 1 188 ? 12.228 -0.857 4.425 1.00 95.38 188 MET A CA 1
ATOM 1415 C C . MET A 1 188 ? 13.690 -0.929 4.888 1.00 95.38 188 MET A C 1
ATOM 1417 O O . MET A 1 188 ? 14.601 -0.799 4.066 1.00 95.38 188 MET A O 1
ATOM 1421 N N . TYR A 1 189 ? 13.912 -1.116 6.192 1.00 91.56 189 TYR A N 1
ATOM 1422 C CA . TYR A 1 189 ? 15.218 -0.958 6.843 1.00 91.56 189 TYR A CA 1
ATOM 1423 C C . TYR A 1 189 ? 15.729 -2.224 7.542 1.00 91.56 189 TYR A C 1
ATOM 1425 O O . TYR A 1 189 ? 16.885 -2.257 7.969 1.00 91.56 189 TYR A O 1
ATOM 1433 N N . GLY A 1 190 ? 14.898 -3.260 7.685 1.00 85.81 190 GLY A N 1
ATOM 1434 C CA . GLY A 1 190 ? 15.237 -4.480 8.422 1.00 85.81 190 GLY A CA 1
ATOM 1435 C C . GLY A 1 190 ? 15.141 -4.352 9.947 1.00 85.81 190 GLY A C 1
ATOM 1436 O O . GLY A 1 190 ? 15.597 -5.256 10.649 1.00 85.81 190 GLY A O 1
ATOM 1437 N N . PHE A 1 191 ? 14.599 -3.246 10.471 1.00 73.81 191 PHE A N 1
ATOM 1438 C CA . PHE A 1 191 ? 14.335 -3.052 11.899 1.00 73.81 191 PHE A CA 1
ATOM 1439 C C . PHE A 1 191 ? 13.266 -1.974 12.160 1.00 73.81 191 PHE A C 1
ATOM 1441 O O . PHE A 1 191 ? 13.114 -1.034 11.378 1.00 73.81 191 PHE A O 1
ATOM 1448 N N . ASP A 1 192 ? 12.610 -2.066 13.318 1.00 64.50 192 ASP A N 1
ATOM 1449 C CA . ASP A 1 192 ? 11.676 -1.073 13.851 1.00 64.50 192 ASP A CA 1
ATOM 1450 C C . ASP A 1 192 ? 12.354 -0.241 14.963 1.00 64.50 192 ASP A C 1
ATOM 1452 O O . ASP A 1 192 ? 12.795 -0.818 15.964 1.00 64.50 192 ASP A O 1
ATOM 1456 N N . PRO A 1 193 ? 12.496 1.094 14.819 1.00 59.16 193 PRO A N 1
ATOM 1457 C CA . PRO A 1 193 ? 13.118 1.929 15.848 1.00 59.16 193 PRO A CA 1
ATOM 1458 C C . PRO A 1 193 ? 12.277 2.109 17.126 1.00 59.16 193 PRO A C 1
ATOM 1460 O O . PRO A 1 193 ? 12.865 2.487 18.143 1.00 59.16 193 PRO A O 1
ATOM 1463 N N . GLY A 1 194 ? 10.974 1.791 17.100 1.00 55.31 194 GLY A N 1
ATOM 1464 C CA . GLY A 1 194 ? 10.066 1.906 18.253 1.00 55.31 194 GLY A CA 1
ATOM 1465 C C . GLY A 1 194 ? 9.614 3.324 18.597 1.00 55.31 194 GLY A C 1
ATOM 1466 O O . GLY A 1 194 ? 10.434 4.268 18.539 1.00 55.31 194 GLY A O 1
#

Foldseek 3Di:
DDDDDDDDDDDDDDDDDDDPPPPPPPPPPPDDDDDDDDDDDDDPPPPPPPPPVVVVVVVVVVVVVVVVVVVVVPPDPPPLPQLLVLLVVLAPDQLQDQDPPDDRGGDPDPVLSVVLSVLSNVLSVVLSVCVVVVHDLVVSLVSLLVSLVVDDQVPDDLSVLVSSLVSSVSNCVSSVHPDSPQSSVCSNPVDRPD

pLDDT: mean 78.12, std 23.04, range [34.75, 98.75]